Protein AF-M1BQ39-F1 (afdb_monomer_lite)

Foldseek 3Di:
DPPPCLQAPLVLLLLLLVLQFLLLVCCQVVLQACAPVDPVSVVSLCRNQVSLVVSLCCLQPPLPSVQSNDDPPDPSDDDDDDPDDPVSLCVRLAVVNLVVVVVVLVVCCCVVVPVCVVVCVVDVVDDDPLNVVQVSCVVVVDPLVVQLQPVHPVCSVVSVSVVSSVRRNVRSVVSSVLSRDSVNVVVSSVVSVVSNHVSNVCCVPPVVVVVVVVVVVVVVVVVVVVVVVVVPPDPPPPPDDDD

pLDDT: mean 80.33, std 15.22, range [36.59, 97.0]

Organism: Solanum tuberosum (NCBI:txid4113)

Radius of gyration: 25.59 Å; chains: 1; bounding box: 66×38×84 Å

Sequence (243 aa):
MLLGFPTNETFFMVCFSFAEGPLAWALIVWRCSLVFSSVDKTVSVFIHLLPGLVFFTIWWWDPVFFGAMHPEGTPERASWPYVENQSYLWKWLFFVPLAAYFFWQVLYYLIVEVLRRQRLLRDPEVMTSYRELSKKAKKANNMWWRLSGLLGDQNRLLMFILLQAIFTVATTALTVPIFLSYKLHMVYQILKVSASVWNGGDFLLEVMPRQVILKEKKKSETRDVTEQQHENPLQENSMKTPQ

Structure (mmCIF, N/CA/C/O backbone):
data_AF-M1BQ39-F1
#
_entry.id   AF-M1BQ39-F1
#
loop_
_atom_site.group_PDB
_atom_site.id
_atom_site.type_symbol
_atom_site.label_atom_id
_atom_site.label_alt_id
_atom_site.label_comp_id
_atom_site.label_asym_id
_atom_site.label_entity_id
_atom_site.label_seq_id
_atom_site.pdbx_PDB_ins_code
_atom_site.Cartn_x
_atom_site.Cartn_y
_atom_site.Cartn_z
_atom_site.occupancy
_atom_site.B_iso_or_equiv
_atom_site.auth_seq_id
_atom_site.auth_comp_id
_atom_site.auth_asym_id
_atom_site.auth_atom_id
_atom_site.pdbx_PDB_model_num
ATOM 1 N N . MET A 1 1 ? 16.609 -7.358 -3.410 1.00 51.69 1 MET A N 1
ATOM 2 C CA . MET A 1 1 ? 16.824 -8.695 -4.004 1.00 51.69 1 MET A CA 1
ATOM 3 C C . MET A 1 1 ? 15.531 -9.494 -3.891 1.00 51.69 1 MET A C 1
ATOM 5 O O . MET A 1 1 ? 15.072 -9.719 -2.777 1.00 51.69 1 MET A O 1
ATOM 9 N N . LEU A 1 2 ? 14.908 -9.861 -5.012 1.00 63.72 2 LEU A N 1
ATOM 10 C CA . LEU A 1 2 ? 13.788 -10.806 -5.001 1.00 63.72 2 LEU A CA 1
ATOM 11 C C . LEU A 1 2 ? 14.373 -12.202 -4.780 1.00 63.72 2 LEU A C 1
ATOM 13 O O . LEU A 1 2 ? 15.128 -12.695 -5.616 1.00 63.72 2 LEU A O 1
ATOM 17 N N . LEU A 1 3 ? 14.100 -12.796 -3.618 1.00 68.62 3 LEU A N 1
ATOM 18 C CA . LEU A 1 3 ? 14.628 -14.113 -3.259 1.00 68.62 3 LEU A CA 1
ATOM 19 C C . LEU A 1 3 ? 14.199 -15.146 -4.317 1.00 68.62 3 LEU A C 1
ATOM 21 O O . LEU A 1 3 ? 13.015 -15.275 -4.615 1.00 68.62 3 LEU A O 1
ATOM 25 N N . GLY A 1 4 ? 15.169 -15.855 -4.900 1.00 70.56 4 GLY A N 1
ATOM 26 C CA . GLY A 1 4 ? 14.953 -16.923 -5.885 1.00 70.56 4 GLY A CA 1
ATOM 27 C C . GLY A 1 4 ? 14.883 -16.485 -7.355 1.00 70.56 4 GLY A C 1
ATOM 28 O O . GLY A 1 4 ? 15.314 -17.249 -8.211 1.00 70.56 4 GLY A O 1
ATOM 29 N N . PHE A 1 5 ? 14.425 -15.263 -7.658 1.00 78.06 5 PHE A N 1
ATOM 30 C CA . PHE A 1 5 ? 14.297 -14.759 -9.040 1.00 78.06 5 PHE A CA 1
ATOM 31 C C . PHE A 1 5 ? 14.818 -13.318 -9.195 1.00 78.06 5 PHE A C 1
ATOM 33 O O . PHE A 1 5 ? 14.054 -12.420 -9.554 1.00 78.06 5 PHE A O 1
ATOM 40 N N . PRO A 1 6 ? 16.107 -13.058 -8.908 1.00 72.31 6 PRO A N 1
ATOM 41 C CA . PRO A 1 6 ? 16.652 -11.702 -8.900 1.00 72.31 6 PRO A CA 1
ATOM 42 C C . PRO A 1 6 ? 16.681 -11.044 -10.288 1.00 72.31 6 PRO A C 1
ATOM 44 O O . PRO A 1 6 ? 16.592 -9.830 -10.366 1.00 72.31 6 PRO A O 1
ATOM 47 N N . THR A 1 7 ? 16.763 -11.813 -11.373 1.00 71.50 7 THR A N 1
ATOM 48 C CA . THR A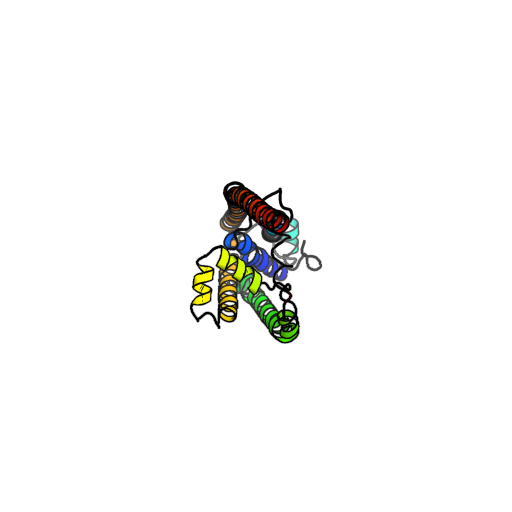 1 7 ? 16.890 -11.288 -12.745 1.00 71.50 7 THR A CA 1
ATOM 49 C C . THR A 1 7 ? 15.570 -11.252 -13.519 1.00 71.50 7 THR A C 1
ATOM 51 O O . THR A 1 7 ? 15.547 -10.888 -14.689 1.00 71.50 7 THR A O 1
ATOM 54 N N . ASN A 1 8 ? 14.449 -11.633 -12.898 1.00 82.19 8 ASN A N 1
ATOM 55 C CA . ASN A 1 8 ? 13.161 -11.666 -13.585 1.00 82.19 8 ASN A CA 1
ATOM 56 C C . ASN A 1 8 ? 12.458 -10.300 -13.511 1.00 82.19 8 ASN A C 1
ATOM 58 O O . ASN A 1 8 ? 11.795 -9.982 -12.520 1.00 82.19 8 ASN A O 1
ATOM 62 N N . GLU A 1 9 ? 12.551 -9.536 -14.598 1.00 82.69 9 GLU A N 1
ATOM 63 C CA . GLU A 1 9 ? 11.911 -8.224 -14.754 1.00 82.69 9 GLU A CA 1
ATOM 64 C C . GLU A 1 9 ? 10.390 -8.273 -14.553 1.00 82.69 9 GLU A C 1
ATOM 66 O O . GLU A 1 9 ? 9.822 -7.474 -13.809 1.00 82.69 9 GLU A O 1
ATOM 71 N N . THR A 1 10 ? 9.709 -9.253 -15.148 1.00 86.94 10 THR A N 1
ATOM 72 C CA . THR A 1 10 ? 8.245 -9.357 -15.040 1.00 86.94 10 THR A CA 1
ATOM 73 C C . THR A 1 10 ? 7.794 -9.603 -13.601 1.00 86.94 10 THR A C 1
ATOM 75 O O . THR A 1 10 ? 6.809 -9.022 -13.141 1.00 86.94 10 THR A O 1
ATOM 78 N N . PHE A 1 11 ? 8.546 -10.411 -12.851 1.00 88.75 11 PHE A N 1
ATOM 79 C CA . PHE A 1 11 ? 8.291 -10.644 -11.434 1.00 88.75 11 PHE A CA 1
ATOM 80 C C . PHE A 1 11 ? 8.576 -9.388 -10.602 1.00 88.75 11 PHE A C 1
ATOM 82 O O . PHE A 1 11 ? 7.789 -9.048 -9.716 1.00 88.75 11 PHE A O 1
ATOM 89 N N . PHE A 1 12 ? 9.638 -8.651 -10.936 1.00 89.12 12 PHE A N 1
ATOM 90 C CA . PHE A 1 12 ? 9.929 -7.353 -10.334 1.00 89.12 12 PHE A CA 1
ATOM 91 C C . PHE A 1 12 ? 8.783 -6.359 -10.525 1.00 89.12 12 PHE A C 1
ATOM 93 O O . PHE A 1 12 ? 8.342 -5.765 -9.543 1.00 89.12 12 PHE A O 1
ATOM 100 N N . MET A 1 13 ? 8.241 -6.233 -11.738 1.00 91.00 13 MET A N 1
ATOM 101 C CA . MET A 1 13 ? 7.101 -5.354 -12.032 1.00 91.00 13 MET A CA 1
ATOM 102 C C . MET A 1 13 ? 5.853 -5.740 -11.228 1.00 91.00 13 MET A C 1
ATOM 104 O O . MET A 1 13 ? 5.175 -4.874 -10.670 1.00 91.00 13 MET A O 1
ATOM 108 N N . VAL A 1 14 ? 5.567 -7.039 -11.104 1.00 93.94 14 VAL A N 1
ATOM 109 C CA . VAL A 1 14 ? 4.421 -7.517 -10.315 1.00 93.94 14 VAL A CA 1
ATOM 110 C C . VAL A 1 14 ? 4.596 -7.183 -8.831 1.00 93.94 14 VAL A C 1
ATOM 112 O O . VAL A 1 14 ? 3.679 -6.647 -8.203 1.00 93.94 14 VAL A O 1
ATOM 115 N N . CYS A 1 15 ? 5.774 -7.447 -8.260 1.00 93.88 15 CYS A N 1
ATOM 116 C CA . CYS A 1 15 ? 6.055 -7.120 -6.862 1.00 93.88 15 CYS A CA 1
ATOM 117 C C . CYS A 1 15 ? 6.076 -5.607 -6.610 1.00 93.88 15 CYS A C 1
ATOM 119 O O . CYS A 1 15 ? 5.524 -5.156 -5.603 1.00 93.88 15 CYS A O 1
ATOM 121 N N . PHE A 1 16 ? 6.640 -4.828 -7.537 1.00 94.06 16 PHE A N 1
ATOM 122 C CA . PHE A 1 16 ? 6.596 -3.369 -7.520 1.00 94.06 16 PHE A CA 1
ATOM 123 C C . PHE A 1 16 ? 5.152 -2.881 -7.437 1.00 94.06 16 PHE A C 1
ATOM 125 O O . PHE A 1 16 ? 4.822 -2.061 -6.582 1.00 94.06 16 PHE A O 1
ATOM 132 N N . SER A 1 17 ? 4.267 -3.423 -8.280 1.00 96.38 17 SER A N 1
ATOM 133 C CA . SER A 1 17 ? 2.866 -3.017 -8.288 1.00 96.38 17 SER A CA 1
ATOM 134 C C . SER A 1 17 ? 2.163 -3.298 -6.961 1.00 96.38 17 SER A C 1
ATOM 136 O O . SER A 1 17 ? 1.309 -2.508 -6.560 1.00 96.38 17 SER A O 1
ATOM 138 N N . PHE A 1 18 ? 2.460 -4.407 -6.284 1.00 96.19 18 PHE A N 1
ATOM 139 C CA . PHE A 1 18 ? 1.875 -4.660 -4.967 1.00 96.19 18 PHE A CA 1
ATOM 140 C C . PHE A 1 18 ? 2.450 -3.727 -3.901 1.00 96.19 18 PHE A C 1
ATOM 142 O O . PHE A 1 18 ? 1.689 -3.221 -3.074 1.00 96.19 18 PHE A O 1
ATOM 149 N N . ALA A 1 19 ? 3.760 -3.474 -3.943 1.00 96.12 19 ALA A N 1
ATOM 150 C CA . ALA A 1 19 ? 4.460 -2.627 -2.986 1.00 96.12 19 ALA A CA 1
ATOM 151 C C . ALA A 1 19 ? 4.039 -1.152 -3.086 1.00 96.12 19 ALA A C 1
ATOM 153 O O . ALA A 1 19 ? 3.655 -0.570 -2.076 1.00 96.12 19 ALA A O 1
ATOM 154 N N . GLU A 1 20 ? 4.069 -0.565 -4.284 1.00 96.19 20 GLU A N 1
ATOM 155 C CA . GLU A 1 20 ? 3.732 0.848 -4.535 1.00 96.19 20 GLU A CA 1
ATOM 156 C C . GLU A 1 20 ? 2.229 1.088 -4.762 1.00 96.19 20 GLU A C 1
ATOM 158 O O . GLU A 1 20 ? 1.762 2.224 -4.724 1.00 96.19 20 GLU A O 1
ATOM 163 N N . GLY A 1 21 ? 1.453 0.028 -4.990 1.00 95.88 21 GLY A N 1
ATOM 164 C CA . GLY A 1 21 ? 0.006 0.104 -5.153 1.00 95.88 21 GLY A CA 1
ATOM 165 C C . GLY A 1 21 ? -0.727 -0.071 -3.818 1.00 95.88 21 GLY A C 1
ATOM 166 O O . GLY A 1 21 ? -0.547 0.741 -2.905 1.00 95.88 21 GLY A O 1
ATOM 167 N N . PRO A 1 22 ? -1.569 -1.107 -3.660 1.00 95.06 22 PRO A N 1
ATOM 168 C CA . PRO A 1 22 ? -2.446 -1.239 -2.495 1.00 95.06 22 PRO A CA 1
ATOM 169 C C . PRO A 1 22 ? -1.716 -1.185 -1.146 1.00 95.06 22 PRO A C 1
ATOM 171 O O . PRO A 1 22 ? -2.248 -0.621 -0.187 1.00 95.06 22 PRO A O 1
ATOM 174 N N . LEU A 1 23 ? -0.502 -1.745 -1.065 1.00 94.25 23 LEU A N 1
ATOM 175 C CA . LEU A 1 23 ? 0.272 -1.805 0.173 1.00 94.25 23 LEU A CA 1
ATOM 176 C C . LEU A 1 23 ? 0.761 -0.412 0.600 1.00 94.25 23 LEU A C 1
ATOM 178 O O . LEU A 1 23 ? 0.489 0.025 1.714 1.00 94.25 23 LEU A O 1
ATOM 182 N N . ALA A 1 24 ? 1.419 0.338 -0.277 1.00 95.44 24 ALA A N 1
ATOM 183 C CA . ALA A 1 24 ? 1.850 1.695 0.043 1.00 95.44 24 ALA A CA 1
ATOM 184 C C . ALA A 1 24 ? 0.666 2.639 0.318 1.00 95.44 24 ALA A C 1
ATOM 186 O O . ALA A 1 24 ? 0.700 3.426 1.266 1.00 95.44 24 ALA A O 1
ATOM 187 N N . TRP A 1 25 ? -0.423 2.538 -0.447 1.00 94.56 25 TRP A N 1
ATOM 188 C CA . TRP A 1 25 ? -1.605 3.379 -0.234 1.00 94.56 25 TRP A CA 1
ATOM 189 C C . TRP A 1 25 ? -2.331 3.088 1.084 1.00 94.56 25 TRP A C 1
ATOM 191 O O . TRP A 1 25 ? -2.924 4.001 1.667 1.00 94.56 25 TRP A O 1
ATOM 201 N N . ALA A 1 26 ? -2.245 1.859 1.598 1.00 91.00 26 ALA A N 1
ATOM 202 C CA . ALA A 1 26 ? -2.772 1.497 2.909 1.00 91.00 26 ALA A CA 1
ATOM 203 C C . ALA A 1 26 ? -2.148 2.344 4.037 1.00 91.00 26 ALA A C 1
ATOM 205 O O . ALA A 1 26 ? -2.854 2.720 4.974 1.00 91.00 26 ALA A O 1
ATOM 206 N N . LEU A 1 27 ? -0.874 2.738 3.916 1.00 92.12 27 LEU A N 1
ATOM 207 C CA . LEU A 1 27 ? -0.212 3.637 4.869 1.00 92.12 27 LEU A CA 1
ATOM 208 C C . LEU A 1 27 ? -0.942 4.983 4.990 1.00 92.12 27 LEU A C 1
ATOM 210 O O . LEU A 1 27 ? -1.129 5.491 6.097 1.00 92.12 27 LEU A O 1
ATOM 214 N N . ILE A 1 28 ? -1.378 5.542 3.860 1.00 91.56 28 ILE A N 1
ATOM 215 C CA . ILE A 1 28 ? -2.045 6.847 3.795 1.00 91.56 28 ILE A CA 1
ATOM 216 C C . ILE A 1 28 ? -3.517 6.707 4.198 1.00 91.56 28 ILE A C 1
ATOM 218 O O . ILE A 1 28 ? -3.988 7.407 5.097 1.00 91.56 28 ILE A O 1
ATOM 222 N N . VAL A 1 29 ? -4.247 5.783 3.565 1.00 88.94 29 VAL A N 1
ATOM 223 C CA . VAL A 1 29 ? -5.702 5.638 3.743 1.00 88.94 29 VAL A CA 1
ATOM 224 C C . VAL A 1 29 ? -6.067 5.194 5.154 1.00 88.94 29 VAL A C 1
ATOM 226 O O . VAL A 1 29 ? -7.013 5.726 5.740 1.00 88.94 29 VAL A O 1
ATOM 229 N N . TRP A 1 30 ? -5.302 4.269 5.734 1.00 86.12 30 TRP A N 1
ATOM 230 C CA . TRP A 1 30 ? -5.540 3.801 7.101 1.00 86.12 30 TRP A CA 1
ATOM 231 C C . TRP A 1 30 ? -4.834 4.646 8.158 1.00 86.12 30 TRP A C 1
ATOM 233 O O . TRP A 1 30 ? -4.890 4.300 9.340 1.00 86.12 30 TRP A O 1
ATOM 243 N N . ARG A 1 31 ? -4.216 5.759 7.741 1.00 88.81 31 ARG A N 1
ATOM 244 C CA . ARG A 1 31 ? -3.496 6.703 8.596 1.00 88.81 31 ARG A CA 1
ATOM 245 C C . ARG A 1 31 ? -2.523 6.001 9.539 1.00 88.81 31 ARG A C 1
ATOM 247 O O . ARG A 1 31 ? -2.577 6.171 10.758 1.00 88.81 31 ARG A O 1
ATOM 254 N N . CYS A 1 32 ? -1.645 5.175 8.974 1.00 90.81 32 CYS A N 1
ATOM 255 C CA . CYS A 1 32 ? -0.600 4.516 9.746 1.00 90.81 32 CYS A CA 1
ATOM 256 C C . CYS A 1 32 ? 0.316 5.585 10.361 1.00 90.81 32 CYS A C 1
ATOM 258 O O . CYS A 1 32 ? 0.927 6.380 9.651 1.00 90.81 32 CYS A O 1
ATOM 260 N N . SER A 1 33 ? 0.367 5.620 11.691 1.00 92.94 33 SER A N 1
ATOM 261 C CA . SER A 1 33 ? 1.115 6.610 12.469 1.00 92.94 33 SER A CA 1
ATOM 262 C C . SER A 1 33 ? 2.519 6.103 12.772 1.00 92.94 33 SER A C 1
ATOM 264 O O . SER A 1 33 ? 2.650 5.061 13.416 1.00 92.94 33 SER A O 1
ATOM 266 N N . LEU A 1 34 ? 3.555 6.853 12.401 1.00 93.94 34 LEU A N 1
ATOM 267 C CA . LEU A 1 34 ? 4.919 6.548 12.829 1.00 93.94 34 LEU A CA 1
ATOM 268 C C . LEU A 1 34 ? 5.125 7.041 14.264 1.00 93.94 34 LEU A C 1
ATOM 270 O O . LEU A 1 34 ? 5.176 8.242 14.516 1.00 93.94 34 LEU A O 1
ATOM 274 N N . VAL A 1 35 ? 5.195 6.108 15.214 1.00 92.31 35 VAL A N 1
ATOM 275 C CA . VAL A 1 35 ? 5.295 6.405 16.648 1.00 92.31 35 VAL A CA 1
ATOM 276 C C . VAL A 1 35 ? 6.299 5.453 17.282 1.00 92.31 35 VAL A C 1
ATOM 278 O O . VAL A 1 35 ? 5.978 4.295 17.538 1.00 92.31 35 VAL A O 1
ATOM 281 N N . PHE A 1 36 ? 7.500 5.950 17.571 1.00 89.62 36 PHE A N 1
ATOM 282 C CA . PHE A 1 36 ? 8.608 5.126 18.069 1.00 89.62 36 PHE A CA 1
ATOM 283 C C . PHE A 1 36 ? 8.373 4.532 19.465 1.00 89.62 36 PHE A C 1
ATOM 285 O O . PHE A 1 36 ? 8.990 3.533 19.814 1.00 89.62 36 PHE A O 1
ATOM 292 N N . SER A 1 37 ? 7.446 5.088 20.252 1.00 88.44 37 SER A N 1
ATOM 293 C CA . SER A 1 37 ? 7.050 4.521 21.548 1.00 88.44 37 SER A CA 1
ATOM 294 C C . SER A 1 37 ? 6.139 3.291 21.432 1.00 88.44 37 SER A C 1
ATOM 296 O O . SER A 1 37 ? 5.827 2.663 22.441 1.00 88.44 37 SER A O 1
ATOM 298 N N . SER A 1 38 ? 5.698 2.932 20.221 1.00 90.44 38 SER A N 1
ATOM 299 C CA . SER A 1 38 ? 4.837 1.777 19.966 1.00 90.44 38 SER A CA 1
ATOM 300 C C . SER A 1 38 ? 5.415 0.913 18.848 1.00 90.44 38 SER A C 1
ATOM 302 O O . SER A 1 38 ? 5.447 1.306 17.677 1.00 90.44 38 SER A O 1
ATOM 304 N N . VAL A 1 39 ? 5.828 -0.303 19.213 1.00 92.62 39 VAL A N 1
ATOM 305 C CA . VAL A 1 39 ? 6.360 -1.295 18.269 1.00 92.62 39 VAL A CA 1
ATOM 306 C C . VAL A 1 39 ? 5.317 -1.633 17.207 1.00 92.62 39 VAL A C 1
ATOM 308 O O . VAL A 1 39 ? 5.625 -1.554 16.025 1.00 92.62 39 VAL A O 1
ATOM 311 N N . ASP A 1 40 ? 4.066 -1.887 17.595 1.00 89.62 40 ASP A N 1
ATOM 312 C CA . ASP A 1 40 ? 2.993 -2.236 16.652 1.00 89.62 40 ASP A CA 1
ATOM 313 C C . ASP A 1 40 ? 2.778 -1.163 15.579 1.00 89.62 40 ASP A C 1
ATOM 315 O O . ASP A 1 40 ? 2.611 -1.468 14.398 1.00 89.62 40 ASP A O 1
ATOM 319 N N . LYS A 1 41 ? 2.811 0.116 15.973 1.00 91.62 41 LYS A N 1
ATOM 320 C CA . LYS A 1 41 ? 2.678 1.241 15.040 1.00 91.62 41 LYS A CA 1
ATOM 321 C C . LYS A 1 41 ? 3.892 1.372 14.131 1.00 91.62 41 LYS A C 1
ATOM 323 O O . LYS A 1 41 ? 3.727 1.557 12.927 1.00 91.62 41 LYS A O 1
ATOM 328 N N . THR A 1 42 ? 5.090 1.238 14.691 1.00 93.88 42 THR A N 1
ATOM 329 C CA . THR A 1 42 ? 6.344 1.308 13.930 1.00 93.88 42 THR A CA 1
ATOM 330 C C . THR A 1 42 ? 6.426 0.177 12.905 1.00 93.88 42 THR A C 1
ATOM 332 O O . THR A 1 42 ? 6.615 0.438 11.718 1.00 93.88 42 THR A O 1
ATOM 335 N N . VAL A 1 43 ? 6.175 -1.064 13.330 1.00 94.19 43 VAL A N 1
ATOM 336 C CA . VAL A 1 43 ? 6.106 -2.241 12.453 1.00 94.19 43 VAL A CA 1
ATOM 337 C C . VAL A 1 43 ? 5.033 -2.040 11.389 1.00 94.19 43 VAL A C 1
ATOM 339 O O . VAL A 1 43 ? 5.308 -2.234 10.207 1.00 94.19 43 VAL A O 1
ATOM 342 N N . SER A 1 44 ? 3.842 -1.569 11.774 1.00 93.25 44 SER A N 1
ATOM 343 C CA . SER A 1 44 ? 2.775 -1.269 10.820 1.00 93.25 44 SER A CA 1
ATOM 344 C C . SER A 1 44 ? 3.195 -0.232 9.779 1.00 93.25 44 SER A C 1
ATOM 346 O O . SER A 1 44 ? 2.757 -0.348 8.645 1.00 93.25 44 SER A O 1
ATOM 348 N N . VAL A 1 45 ? 4.004 0.780 10.092 1.00 95.75 45 VAL A N 1
ATOM 349 C CA . VAL A 1 45 ? 4.507 1.708 9.061 1.00 95.75 45 VAL A CA 1
ATOM 350 C C . VAL A 1 45 ? 5.542 1.015 8.179 1.00 95.75 45 VAL A C 1
ATOM 352 O O . VAL A 1 45 ? 5.461 1.103 6.955 1.00 95.75 45 VAL A O 1
ATOM 355 N N . PHE A 1 46 ? 6.480 0.281 8.775 1.00 95.44 46 PHE A N 1
ATOM 356 C CA . PHE A 1 46 ? 7.604 -0.320 8.056 1.00 95.44 46 PHE A CA 1
ATOM 357 C C . PHE A 1 46 ? 7.173 -1.381 7.047 1.00 95.44 46 PHE A C 1
ATOM 359 O O . PHE A 1 46 ? 7.684 -1.376 5.930 1.00 95.44 46 PHE A O 1
ATOM 366 N N . ILE A 1 47 ? 6.189 -2.224 7.374 1.00 95.69 47 ILE A N 1
ATOM 367 C CA . ILE A 1 47 ? 5.690 -3.234 6.425 1.00 95.69 47 ILE A CA 1
ATOM 368 C C . ILE A 1 47 ? 5.026 -2.618 5.184 1.00 95.69 47 ILE A C 1
ATOM 370 O O . ILE A 1 47 ? 5.001 -3.260 4.141 1.00 95.69 47 ILE A O 1
ATOM 374 N N . HIS A 1 48 ? 4.510 -1.386 5.273 1.00 95.25 48 HIS A N 1
ATOM 375 C CA . HIS A 1 48 ? 3.911 -0.689 4.130 1.00 95.25 48 HIS A CA 1
ATOM 376 C C . HIS A 1 48 ? 4.910 0.236 3.415 1.00 95.25 48 HIS A C 1
ATOM 378 O O . HIS A 1 48 ? 4.788 0.458 2.213 1.00 95.25 48 HIS A O 1
ATOM 384 N N . LEU A 1 49 ? 5.895 0.782 4.137 1.00 95.62 49 LEU A N 1
ATOM 385 C CA . LEU A 1 49 ? 6.857 1.753 3.609 1.00 95.62 49 LEU A CA 1
ATOM 386 C C . LEU A 1 49 ? 8.099 1.094 2.993 1.00 95.62 49 LEU A C 1
ATOM 388 O O . LEU A 1 49 ? 8.505 1.466 1.892 1.00 95.62 49 LEU A O 1
ATOM 392 N N . LEU A 1 50 ? 8.709 0.133 3.695 1.00 95.19 50 LEU A N 1
ATOM 393 C CA . LEU A 1 50 ? 10.010 -0.428 3.316 1.00 95.19 50 LEU A CA 1
ATOM 394 C C . LEU A 1 50 ? 10.007 -1.149 1.967 1.00 95.19 50 LEU A C 1
ATOM 396 O O . LEU A 1 50 ? 10.947 -0.912 1.211 1.00 95.19 50 LEU A O 1
ATOM 400 N N . PRO A 1 51 ? 9.004 -1.984 1.615 1.00 94.44 51 PRO A N 1
ATOM 401 C CA . PRO A 1 51 ? 9.015 -2.661 0.322 1.00 94.44 51 PRO A CA 1
ATOM 402 C C . PRO A 1 51 ? 9.127 -1.661 -0.828 1.00 94.44 51 PRO A C 1
ATOM 404 O O . PRO A 1 51 ? 9.998 -1.795 -1.682 1.00 94.44 51 PRO A O 1
ATOM 407 N N . GLY A 1 52 ? 8.308 -0.609 -0.791 1.00 93.38 52 GLY A N 1
ATOM 408 C CA . GLY A 1 52 ? 8.325 0.442 -1.797 1.00 93.38 52 GLY A CA 1
ATOM 409 C C . GLY A 1 52 ? 9.650 1.205 -1.867 1.00 93.38 52 GLY A C 1
ATOM 410 O O . GLY A 1 52 ? 10.195 1.419 -2.947 1.00 93.38 52 GLY A O 1
ATOM 411 N N . LEU A 1 53 ? 10.235 1.537 -0.712 1.00 94.00 53 LEU A N 1
ATOM 412 C CA . LEU A 1 53 ? 11.537 2.206 -0.666 1.00 94.00 53 LEU A CA 1
ATOM 413 C C . LEU A 1 53 ? 12.650 1.347 -1.287 1.00 94.00 53 LEU A C 1
ATOM 415 O O . LEU A 1 53 ? 13.472 1.865 -2.038 1.00 94.00 53 LEU A O 1
ATOM 419 N N . VAL A 1 54 ? 12.643 0.036 -1.028 1.00 92.31 54 VAL A N 1
ATOM 420 C CA . VAL A 1 54 ? 13.592 -0.909 -1.637 1.00 92.31 54 VAL A CA 1
ATOM 421 C C . VAL A 1 54 ? 13.416 -0.956 -3.157 1.00 92.31 54 VAL A C 1
ATOM 423 O O . VAL A 1 54 ? 14.403 -0.906 -3.893 1.00 92.31 54 VAL A O 1
ATOM 426 N N . PHE A 1 55 ? 12.175 -1.005 -3.647 1.00 90.88 55 PHE A N 1
ATOM 427 C CA . PHE A 1 55 ? 11.902 -0.951 -5.084 1.00 90.88 55 PHE A CA 1
ATOM 428 C C . PHE A 1 55 ? 12.340 0.376 -5.706 1.00 90.88 55 PHE A C 1
ATOM 430 O O . PHE A 1 55 ? 12.936 0.361 -6.778 1.00 90.88 55 PHE A O 1
ATOM 437 N N . PHE A 1 56 ? 12.124 1.507 -5.032 1.00 90.88 56 PHE A N 1
ATOM 438 C CA . PHE A 1 56 ? 12.614 2.814 -5.473 1.00 90.88 56 PHE A CA 1
ATOM 439 C C . PHE A 1 56 ? 14.139 2.845 -5.602 1.00 90.88 56 PHE A C 1
ATOM 441 O O . PHE A 1 56 ? 14.653 3.321 -6.615 1.00 90.88 56 PHE A O 1
ATOM 448 N N . THR A 1 57 ? 14.864 2.321 -4.607 1.00 89.06 57 THR A N 1
ATOM 449 C CA . THR A 1 57 ? 16.331 2.280 -4.652 1.00 89.06 57 THR A CA 1
ATOM 450 C C . THR A 1 57 ? 16.839 1.368 -5.757 1.00 89.06 57 THR A C 1
ATOM 452 O O . THR A 1 57 ? 17.718 1.772 -6.504 1.00 89.06 57 THR A O 1
ATOM 455 N N . ILE A 1 58 ? 16.258 0.176 -5.916 1.00 84.81 58 ILE A N 1
ATOM 456 C CA . ILE A 1 58 ? 16.691 -0.755 -6.965 1.00 84.81 58 ILE A CA 1
ATOM 457 C C . ILE A 1 58 ? 16.407 -0.161 -8.347 1.00 84.81 58 ILE A C 1
ATOM 459 O O . ILE A 1 58 ? 17.273 -0.152 -9.212 1.00 84.81 58 ILE A O 1
ATOM 463 N N . TRP A 1 59 ? 15.200 0.369 -8.542 1.00 83.12 59 TRP A N 1
ATOM 464 C CA . TRP A 1 59 ? 14.744 0.847 -9.842 1.00 83.12 59 TRP A CA 1
ATOM 465 C C . TRP A 1 59 ? 15.515 2.072 -10.348 1.00 83.12 59 TRP A C 1
ATOM 467 O O . TRP A 1 59 ? 15.784 2.172 -11.540 1.00 83.12 59 TRP A O 1
ATOM 477 N N . TRP A 1 60 ? 15.879 3.004 -9.460 1.00 83.12 60 TRP A N 1
ATOM 478 C CA . TRP A 1 60 ? 16.510 4.267 -9.864 1.00 83.12 60 TRP A CA 1
ATOM 479 C C . TRP A 1 60 ? 18.001 4.376 -9.532 1.00 83.12 60 TRP A C 1
ATOM 481 O O . TRP A 1 60 ? 18.676 5.221 -10.117 1.00 83.12 60 TRP A O 1
ATOM 491 N N . TRP A 1 61 ? 18.511 3.570 -8.597 1.00 80.00 61 TRP A N 1
ATOM 492 C CA . TRP A 1 61 ? 19.843 3.755 -8.009 1.00 80.00 61 TRP A CA 1
ATOM 493 C C . TRP A 1 61 ? 20.722 2.493 -8.004 1.00 80.00 61 TRP A C 1
ATOM 495 O O . TRP A 1 61 ? 21.861 2.577 -7.550 1.00 80.00 61 TRP A O 1
ATOM 505 N N . ASP A 1 62 ? 20.250 1.353 -8.525 1.00 77.50 62 ASP A N 1
ATOM 506 C CA . ASP A 1 62 ? 21.042 0.119 -8.659 1.00 77.50 62 ASP A CA 1
ATOM 507 C C . ASP A 1 62 ? 21.251 -0.259 -10.140 1.00 77.50 62 ASP A C 1
ATOM 509 O O . ASP A 1 62 ? 20.506 -1.072 -10.700 1.00 77.50 62 ASP A O 1
ATOM 513 N N . PRO A 1 63 ? 22.264 0.325 -10.807 1.00 66.75 63 PRO A N 1
ATOM 514 C CA . PRO A 1 63 ? 22.516 0.063 -12.222 1.00 66.75 63 PRO A CA 1
ATOM 515 C C . PRO A 1 63 ? 22.971 -1.379 -12.489 1.00 66.75 63 PRO A C 1
ATOM 517 O O . PRO A 1 63 ? 22.741 -1.889 -13.583 1.00 66.75 63 PRO A O 1
ATOM 520 N N . VAL A 1 64 ? 23.583 -2.051 -11.506 1.00 66.88 64 VAL A N 1
ATOM 521 C CA . VAL A 1 64 ? 24.091 -3.426 -11.648 1.00 66.88 64 VAL A CA 1
ATOM 522 C C . VAL A 1 64 ? 22.932 -4.416 -11.667 1.00 66.88 64 VAL A C 1
ATOM 524 O O . VAL A 1 64 ? 22.857 -5.275 -12.546 1.00 66.88 64 VAL A O 1
ATOM 527 N N . PHE A 1 65 ? 21.998 -4.282 -10.726 1.00 65.50 65 PHE A N 1
ATOM 528 C CA . PHE A 1 65 ? 20.818 -5.141 -10.674 1.00 65.50 65 PHE A CA 1
ATOM 529 C C . PHE A 1 65 ? 19.867 -4.876 -11.844 1.00 65.50 65 PHE A C 1
ATOM 531 O O . PHE A 1 65 ? 19.289 -5.812 -12.393 1.00 65.50 65 PHE A O 1
ATOM 538 N N . PHE A 1 66 ? 19.737 -3.613 -12.256 1.00 64.88 66 PHE A N 1
ATOM 539 C CA . PHE A 1 66 ? 18.957 -3.247 -13.433 1.00 64.88 66 PHE A CA 1
ATOM 540 C C . PHE A 1 66 ? 19.554 -3.831 -14.721 1.00 64.88 66 PHE A C 1
ATOM 542 O O . PHE A 1 66 ? 18.840 -4.480 -15.483 1.00 64.88 66 PHE A O 1
ATOM 549 N N . GLY A 1 67 ? 20.871 -3.705 -14.919 1.00 61.81 67 GLY A N 1
ATOM 550 C CA . GLY A 1 67 ? 21.571 -4.304 -16.058 1.00 61.81 67 GLY A CA 1
ATOM 551 C C . GLY A 1 67 ? 21.394 -5.824 -16.141 1.00 61.81 67 GLY A C 1
ATOM 552 O O . GLY A 1 67 ? 21.202 -6.360 -17.227 1.00 61.81 67 GLY A O 1
ATOM 553 N N . ALA A 1 68 ? 21.361 -6.512 -14.995 1.00 63.12 68 ALA A N 1
ATOM 554 C CA . ALA A 1 68 ? 21.162 -7.961 -14.923 1.00 63.12 68 ALA A CA 1
ATOM 555 C C . ALA A 1 68 ? 19.728 -8.437 -15.241 1.00 63.12 68 ALA A C 1
ATOM 557 O O . ALA A 1 68 ? 19.519 -9.637 -15.430 1.00 63.12 68 ALA A O 1
ATOM 558 N N . MET A 1 69 ? 18.733 -7.541 -15.274 1.00 64.94 69 MET A N 1
ATOM 559 C CA . MET A 1 69 ? 17.360 -7.870 -15.690 1.00 64.94 69 MET A CA 1
ATOM 560 C C . MET A 1 69 ? 17.162 -7.786 -17.208 1.00 64.94 69 MET A C 1
ATOM 562 O O . MET A 1 69 ? 16.151 -8.267 -17.719 1.00 64.94 69 MET A O 1
ATOM 566 N N . HIS A 1 70 ? 18.118 -7.211 -17.940 1.00 61.50 70 HIS A N 1
ATOM 567 C CA . HIS A 1 70 ? 18.038 -7.108 -19.388 1.00 61.50 70 HIS A CA 1
ATOM 568 C C . HIS A 1 70 ? 18.610 -8.352 -20.093 1.00 61.50 70 HIS A C 1
ATOM 570 O O . HIS A 1 70 ? 19.618 -8.904 -19.651 1.00 61.50 70 HIS A O 1
ATOM 576 N N . PRO A 1 71 ? 18.011 -8.802 -21.213 1.00 56.91 71 PRO A N 1
ATOM 577 C CA . PRO A 1 71 ? 18.581 -9.874 -22.026 1.00 56.91 71 PRO A CA 1
ATOM 578 C C . PRO A 1 71 ? 19.971 -9.505 -22.565 1.00 56.91 71 PRO A C 1
ATOM 580 O O . PRO A 1 71 ? 20.174 -8.379 -23.037 1.00 56.91 71 PRO A O 1
ATOM 583 N N . GLU A 1 72 ? 20.904 -10.465 -22.561 1.00 47.94 72 GLU A N 1
ATOM 584 C CA . GLU A 1 72 ? 22.233 -10.300 -23.162 1.00 47.94 72 GLU A CA 1
ATOM 585 C C . GLU A 1 72 ? 22.118 -9.851 -24.632 1.00 47.94 72 GLU A C 1
ATOM 587 O O . GLU A 1 72 ? 21.362 -10.426 -25.416 1.00 47.94 72 GLU A O 1
ATOM 592 N N . GLY A 1 73 ? 22.851 -8.795 -25.003 1.00 50.44 73 GLY A N 1
ATOM 593 C CA . GLY A 1 73 ? 22.811 -8.194 -26.344 1.00 50.44 73 GLY A CA 1
ATOM 594 C C . GLY A 1 73 ? 21.930 -6.945 -26.469 1.00 50.44 73 GLY A C 1
ATOM 595 O O . GLY A 1 73 ? 21.905 -6.315 -27.528 1.00 50.44 73 GLY A O 1
ATOM 596 N N . THR A 1 74 ? 21.244 -6.537 -25.399 1.00 52.59 74 THR A N 1
ATOM 597 C CA . THR A 1 74 ? 20.654 -5.195 -25.304 1.00 52.59 74 THR A CA 1
ATOM 598 C C . THR A 1 74 ? 21.718 -4.202 -24.807 1.00 52.59 74 THR A C 1
ATOM 600 O O . THR A 1 74 ? 22.504 -4.550 -23.927 1.00 52.59 74 THR A O 1
ATOM 603 N N . PRO A 1 75 ? 21.837 -2.992 -25.393 1.00 48.59 75 PRO A N 1
ATOM 604 C CA . PRO A 1 75 ? 22.883 -2.048 -24.999 1.00 48.59 75 PRO A CA 1
ATOM 605 C C . PRO A 1 75 ? 22.757 -1.694 -23.513 1.00 48.59 75 PRO A C 1
ATOM 607 O O . PRO A 1 75 ? 21.635 -1.503 -23.041 1.00 48.59 75 PRO A O 1
ATOM 610 N N . GLU A 1 76 ? 23.894 -1.570 -22.811 1.00 48.78 76 GLU A N 1
ATOM 611 C CA . GLU A 1 76 ? 23.986 -1.061 -21.434 1.00 48.78 76 GLU A CA 1
ATOM 612 C C . GLU A 1 76 ? 23.328 0.324 -21.364 1.00 48.78 76 GLU A C 1
ATOM 614 O O . GLU A 1 76 ? 23.932 1.360 -21.649 1.00 48.78 76 GLU A O 1
ATOM 619 N N . ARG A 1 77 ? 22.030 0.355 -21.068 1.00 51.12 77 ARG A N 1
ATOM 620 C CA . ARG A 1 77 ? 21.267 1.595 -20.987 1.00 51.12 77 ARG A CA 1
ATOM 621 C C . ARG A 1 77 ? 21.394 2.130 -19.574 1.00 51.12 77 ARG A C 1
ATOM 623 O O . ARG A 1 77 ? 20.700 1.689 -18.663 1.00 51.12 77 ARG A O 1
ATOM 630 N N . ALA A 1 78 ? 22.259 3.125 -19.418 1.00 47.09 78 ALA A N 1
ATOM 631 C CA . ALA A 1 78 ? 22.215 4.043 -18.293 1.00 47.09 78 ALA A CA 1
ATOM 632 C C . ALA A 1 78 ? 20.838 4.737 -18.287 1.00 47.09 78 ALA A C 1
ATOM 634 O O . ALA A 1 78 ? 20.595 5.641 -19.075 1.00 47.09 78 ALA A O 1
ATOM 635 N N . SER A 1 79 ? 19.907 4.235 -17.474 1.00 46.16 79 SER A N 1
ATOM 636 C CA . SER A 1 79 ? 18.712 4.946 -16.995 1.00 46.16 79 SER A CA 1
ATOM 637 C C . SER A 1 79 ? 17.887 5.770 -18.019 1.00 46.16 79 SER A C 1
ATOM 639 O O . SER A 1 79 ? 18.010 6.986 -18.098 1.00 46.16 79 SER A O 1
ATOM 641 N N . TRP A 1 80 ? 16.888 5.110 -18.634 1.00 51.19 80 TRP A N 1
ATOM 642 C CA . TRP A 1 80 ? 15.637 5.684 -19.204 1.00 51.19 80 TRP A CA 1
ATOM 643 C C . TRP A 1 80 ? 15.757 6.607 -20.461 1.00 51.19 80 TRP A C 1
ATOM 645 O O . TRP A 1 80 ? 16.746 7.317 -20.605 1.00 51.19 80 TRP A O 1
ATOM 655 N N . PRO A 1 81 ? 14.757 6.657 -21.390 1.00 52.31 81 PRO A N 1
ATOM 656 C CA . PRO A 1 81 ? 13.407 6.097 -21.351 1.00 52.31 81 PRO A CA 1
ATOM 657 C C . PRO A 1 81 ? 13.220 4.770 -22.071 1.00 52.31 81 PRO A C 1
ATOM 659 O O . PRO A 1 81 ? 13.528 4.602 -23.244 1.00 52.31 81 PRO A O 1
ATOM 662 N N . TYR A 1 82 ? 12.656 3.838 -21.317 1.00 56.25 82 TYR A N 1
ATOM 663 C CA . TYR A 1 82 ? 12.227 2.501 -21.693 1.00 56.25 82 TYR A CA 1
ATOM 664 C C . TYR A 1 82 ? 11.163 2.561 -22.790 1.00 56.25 82 TYR A C 1
ATOM 666 O O . TYR A 1 82 ? 10.065 3.085 -22.599 1.00 56.25 82 TYR A O 1
ATOM 674 N N . VAL A 1 83 ? 11.518 2.042 -23.963 1.00 52.03 83 VAL A N 1
ATOM 675 C CA . VAL A 1 83 ? 10.641 1.930 -25.132 1.00 52.03 83 VAL A CA 1
ATOM 676 C C . VAL A 1 83 ? 10.108 0.506 -25.177 1.00 52.03 83 VAL A C 1
ATOM 678 O O . VAL A 1 83 ? 10.496 -0.292 -26.023 1.00 52.03 83 VAL A O 1
ATOM 681 N N . GLU A 1 84 ? 9.257 0.160 -24.224 1.00 62.09 84 GLU A N 1
ATOM 682 C CA . GLU A 1 84 ? 8.485 -1.073 -24.305 1.00 62.09 84 GLU A CA 1
ATOM 683 C C . GLU A 1 84 ? 7.028 -0.733 -24.591 1.00 62.09 84 GLU A C 1
ATOM 685 O O . GLU A 1 84 ? 6.527 0.321 -24.190 1.00 62.09 84 GLU A O 1
ATOM 690 N N . ASN A 1 85 ? 6.350 -1.604 -25.339 1.00 76.62 85 ASN A N 1
ATOM 691 C CA . ASN A 1 85 ? 4.970 -1.368 -25.749 1.00 76.62 85 ASN A CA 1
ATOM 692 C C . ASN A 1 85 ? 4.106 -1.078 -24.516 1.00 76.62 85 ASN A C 1
ATOM 694 O O . ASN A 1 85 ? 4.157 -1.828 -23.542 1.00 76.62 85 ASN A O 1
ATOM 698 N N . GLN A 1 86 ? 3.263 -0.039 -24.567 1.00 81.88 86 GLN A N 1
ATOM 699 C CA . GLN A 1 86 ? 2.354 0.300 -23.460 1.00 81.88 86 GLN A CA 1
ATOM 700 C C . GLN A 1 86 ? 1.577 -0.930 -22.965 1.00 81.88 86 GLN A C 1
ATOM 702 O O . GLN A 1 86 ? 1.402 -1.121 -21.764 1.00 81.88 86 GLN A O 1
ATOM 707 N N . SER A 1 87 ? 1.185 -1.819 -23.878 1.00 86.56 87 SER A N 1
ATOM 708 C CA . SER A 1 87 ? 0.527 -3.089 -23.564 1.00 86.56 87 SER A CA 1
ATOM 709 C C . SER A 1 87 ? 1.334 -3.995 -22.626 1.00 86.56 87 SER A C 1
ATOM 711 O O . SER A 1 87 ? 0.737 -4.662 -21.786 1.00 86.56 87 SER A O 1
ATOM 713 N N . TYR A 1 88 ? 2.666 -4.024 -22.733 1.00 87.44 88 TYR A N 1
ATOM 714 C CA . TYR A 1 88 ? 3.530 -4.820 -21.857 1.00 87.44 88 TYR A CA 1
ATOM 715 C C . TYR A 1 88 ? 3.545 -4.263 -20.430 1.00 87.44 88 TYR A C 1
ATOM 717 O O . TYR A 1 88 ? 3.303 -5.005 -19.478 1.00 87.44 88 TYR A O 1
ATOM 725 N N . LEU A 1 89 ? 3.727 -2.946 -20.287 1.00 88.69 89 LEU A N 1
ATOM 726 C CA . LEU A 1 89 ? 3.689 -2.264 -18.991 1.00 88.69 89 LEU A CA 1
ATOM 727 C C . LEU A 1 89 ? 2.353 -2.503 -18.283 1.00 88.69 89 LEU A C 1
ATOM 729 O O . LEU A 1 89 ? 2.326 -2.962 -17.145 1.00 88.69 89 LEU A O 1
ATOM 733 N N . TRP A 1 90 ? 1.236 -2.273 -18.978 1.00 91.94 90 TRP A N 1
ATOM 734 C CA . TRP A 1 90 ? -0.098 -2.518 -18.427 1.00 91.94 90 TRP A CA 1
ATOM 735 C C . TRP A 1 90 ? -0.336 -3.995 -18.095 1.00 91.94 90 TRP A C 1
ATOM 737 O O . TRP A 1 90 ? -0.974 -4.309 -17.090 1.00 91.94 90 TRP A O 1
ATOM 747 N N . LYS A 1 91 ? 0.194 -4.928 -18.891 1.00 94.19 91 LYS A N 1
ATOM 748 C CA . LYS A 1 91 ? 0.086 -6.359 -18.592 1.00 94.19 91 LYS A CA 1
ATOM 749 C C . LYS A 1 91 ? 0.726 -6.689 -17.244 1.00 94.19 91 LYS A C 1
ATOM 751 O O . LYS A 1 91 ? 0.061 -7.292 -16.404 1.00 94.19 91 LYS A O 1
ATOM 756 N N . TRP A 1 92 ? 1.972 -6.279 -17.024 1.00 93.19 92 TRP A N 1
ATOM 757 C CA . TRP A 1 92 ? 2.753 -6.716 -15.862 1.00 93.19 92 TRP A CA 1
ATOM 758 C C . TRP A 1 92 ? 2.609 -5.833 -14.618 1.00 93.19 92 TRP A C 1
ATOM 760 O O . TRP A 1 92 ? 2.711 -6.352 -13.510 1.00 93.19 92 TRP A O 1
ATOM 770 N N . LEU A 1 93 ? 2.308 -4.540 -14.770 1.00 93.50 93 LEU A N 1
ATOM 771 C CA . LEU A 1 93 ? 2.067 -3.626 -13.642 1.00 93.50 93 LEU A CA 1
ATOM 772 C C . LEU A 1 93 ? 0.596 -3.545 -13.231 1.00 93.50 93 LEU A C 1
ATOM 774 O O . LEU A 1 93 ? 0.315 -3.102 -12.125 1.00 93.50 93 LEU A O 1
ATOM 778 N N . PHE A 1 94 ? -0.349 -3.948 -14.086 1.00 95.50 94 PHE A N 1
ATOM 779 C CA . PHE A 1 94 ? -1.777 -3.811 -13.785 1.00 95.50 94 PHE A CA 1
ATOM 780 C C . PHE A 1 94 ? -2.542 -5.132 -13.873 1.00 95.50 94 PHE A C 1
ATOM 782 O O . PHE A 1 94 ? -3.040 -5.616 -12.856 1.00 95.50 94 PHE A O 1
ATOM 789 N N . PHE A 1 95 ? -2.618 -5.757 -15.050 1.00 96.56 95 PHE A N 1
ATOM 790 C CA . PHE A 1 95 ? -3.494 -6.919 -15.247 1.00 96.56 95 PHE A CA 1
ATOM 791 C C . PHE A 1 95 ? -3.032 -8.173 -14.500 1.00 96.56 95 PHE A C 1
ATOM 793 O O . PHE A 1 95 ? -3.851 -8.837 -13.866 1.00 96.56 95 PHE A O 1
ATOM 800 N N . VAL A 1 96 ? -1.739 -8.503 -14.546 1.00 96.31 96 VAL A N 1
ATOM 801 C CA . VAL A 1 96 ? -1.191 -9.681 -13.855 1.00 96.31 96 VAL A CA 1
ATOM 802 C C . VAL A 1 96 ? -1.296 -9.540 -12.327 1.00 96.31 96 VAL A C 1
ATOM 804 O O . VAL A 1 96 ? -1.832 -10.459 -11.702 1.00 96.31 96 VAL A O 1
ATOM 807 N N . PRO A 1 97 ? -0.900 -8.410 -11.701 1.00 96.25 97 PRO A N 1
ATOM 808 C CA . PRO A 1 97 ? -1.140 -8.182 -10.276 1.00 96.25 97 PRO A CA 1
ATOM 809 C C . PRO A 1 97 ? -2.624 -8.258 -9.906 1.00 96.25 97 PRO A C 1
ATOM 811 O O . PRO A 1 97 ? -2.978 -8.859 -8.892 1.00 96.25 97 PRO A O 1
ATOM 814 N N . LEU A 1 98 ? -3.510 -7.705 -10.741 1.00 96.06 98 LEU A N 1
ATOM 815 C CA . LEU A 1 98 ? -4.949 -7.737 -10.488 1.00 96.06 98 LEU A CA 1
ATOM 816 C C . LEU A 1 98 ? -5.525 -9.157 -10.576 1.00 96.06 98 LEU A C 1
ATOM 818 O O . LEU A 1 98 ? -6.355 -9.526 -9.747 1.00 96.06 98 LEU A O 1
ATOM 822 N N . ALA A 1 99 ? -5.059 -9.974 -11.523 1.00 96.56 99 ALA A N 1
ATOM 823 C CA . ALA A 1 99 ? -5.439 -11.381 -11.624 1.00 96.56 99 ALA A CA 1
ATOM 824 C C . ALA A 1 99 ? -4.968 -12.182 -10.399 1.00 96.56 99 ALA A C 1
ATOM 826 O O . ALA A 1 99 ? -5.742 -12.954 -9.830 1.00 96.56 99 ALA A O 1
ATOM 827 N N . ALA A 1 100 ? -3.731 -11.953 -9.945 1.00 95.00 100 ALA A N 1
ATOM 828 C CA . ALA A 1 100 ? -3.206 -12.565 -8.726 1.00 95.00 100 ALA A CA 1
ATOM 829 C C . ALA A 1 100 ? -3.999 -12.129 -7.479 1.00 95.00 100 ALA A C 1
ATOM 831 O O . ALA A 1 100 ? -4.342 -12.969 -6.645 1.00 95.00 100 ALA A O 1
ATOM 832 N N . TYR A 1 101 ? -4.361 -10.845 -7.379 1.00 94.19 101 TYR A N 1
ATOM 833 C CA . TYR A 1 101 ? -5.240 -10.341 -6.322 1.00 94.19 101 TYR A CA 1
ATOM 834 C C . TYR A 1 101 ? -6.626 -10.987 -6.375 1.00 94.19 101 TYR A C 1
ATOM 836 O O . TYR A 1 101 ? -7.130 -11.416 -5.344 1.00 94.19 101 TYR A O 1
ATOM 844 N N . PHE A 1 102 ? -7.238 -11.087 -7.556 1.00 94.25 102 PHE A N 1
ATOM 845 C CA . PHE A 1 102 ? -8.549 -11.712 -7.718 1.00 94.25 102 PHE A CA 1
ATOM 846 C C . PHE A 1 102 ? -8.524 -13.179 -7.282 1.00 94.25 102 PHE A C 1
ATOM 848 O O . PHE A 1 102 ? -9.374 -13.608 -6.503 1.00 94.25 102 PHE A O 1
ATOM 855 N N . PHE A 1 103 ? -7.510 -13.930 -7.715 1.00 94.81 103 PHE A N 1
ATOM 856 C CA . PHE A 1 103 ? -7.311 -15.311 -7.286 1.00 94.81 103 PHE A CA 1
ATOM 857 C C . PHE A 1 103 ? -7.162 -15.413 -5.762 1.00 94.81 103 PHE A C 1
ATOM 859 O O . PHE A 1 103 ? -7.861 -16.198 -5.117 1.00 94.81 103 PHE A O 1
ATOM 866 N N . TRP A 1 104 ? -6.319 -14.564 -5.166 1.00 93.31 104 TRP A N 1
ATOM 867 C CA . TRP A 1 104 ? -6.174 -14.479 -3.714 1.00 93.31 104 TRP A CA 1
ATOM 868 C C . TRP A 1 104 ? -7.491 -14.116 -3.014 1.00 93.31 104 TRP A C 1
ATOM 870 O O . TRP A 1 104 ? -7.823 -14.718 -1.996 1.00 93.31 104 TRP A O 1
ATOM 880 N N . GLN A 1 105 ? -8.274 -13.187 -3.563 1.00 91.50 105 GLN A N 1
ATOM 881 C CA . GLN A 1 105 ? -9.547 -12.736 -3.001 1.00 91.50 105 GLN A CA 1
ATOM 882 C C . GLN A 1 105 ? -10.596 -13.858 -3.008 1.00 91.50 105 GLN A C 1
ATOM 884 O O . GLN A 1 105 ? -11.316 -14.027 -2.022 1.00 91.50 105 GLN A O 1
ATOM 889 N N . VAL A 1 106 ? -10.658 -14.654 -4.081 1.00 90.69 106 VAL A N 1
ATOM 890 C CA . VAL A 1 106 ? -11.527 -15.841 -4.168 1.00 90.69 106 VAL A CA 1
ATOM 891 C C . VAL A 1 106 ? -11.112 -16.887 -3.134 1.00 90.69 106 VAL A C 1
ATOM 893 O O . VAL A 1 106 ? -11.961 -17.384 -2.391 1.00 90.69 106 VAL A O 1
ATOM 896 N N . LEU A 1 107 ? -9.812 -17.182 -3.028 1.00 90.81 107 LEU A N 1
ATOM 897 C CA . LEU A 1 107 ? -9.294 -18.105 -2.014 1.00 90.81 107 LEU A CA 1
ATOM 898 C C . LEU A 1 107 ? -9.572 -17.611 -0.594 1.00 90.81 107 LEU A C 1
ATOM 900 O O . LEU A 1 107 ? -9.988 -18.394 0.259 1.00 90.81 107 LEU A O 1
ATOM 904 N N . TYR A 1 108 ? -9.376 -16.318 -0.338 1.00 87.62 108 TYR A N 1
ATOM 905 C CA . TYR A 1 108 ? -9.658 -15.702 0.953 1.00 87.62 108 TYR A CA 1
ATOM 906 C C . TYR A 1 108 ? -11.131 -15.868 1.319 1.00 87.62 108 TYR A C 1
ATOM 908 O O . TYR A 1 108 ? -11.437 -16.325 2.419 1.00 87.62 108 TYR A O 1
ATOM 916 N N . TYR A 1 109 ? -12.039 -15.554 0.393 1.00 86.12 109 TYR A N 1
ATOM 917 C CA . TYR A 1 109 ? -13.472 -15.729 0.604 1.00 86.12 109 TYR A CA 1
ATOM 918 C C . TYR A 1 109 ? -13.820 -17.192 0.911 1.00 86.12 109 TYR A C 1
ATOM 920 O O . TYR A 1 109 ? -14.474 -17.474 1.913 1.00 86.12 109 TYR A O 1
ATOM 928 N N . LEU A 1 110 ? -13.311 -18.142 0.122 1.00 88.00 110 LEU A N 1
ATOM 929 C CA . LEU A 1 110 ? -13.560 -19.567 0.344 1.00 88.00 110 LEU A CA 1
ATOM 930 C C . LEU A 1 110 ? -13.039 -20.037 1.714 1.00 88.00 110 LEU A C 1
ATOM 932 O O . LEU A 1 110 ? -13.752 -20.689 2.476 1.00 88.00 110 LEU A O 1
ATOM 936 N N . ILE A 1 111 ? -11.799 -19.700 2.063 1.00 86.44 111 ILE A N 1
ATOM 937 C CA . ILE A 1 111 ? -11.168 -20.195 3.291 1.00 86.44 111 ILE A CA 1
ATOM 938 C C . ILE A 1 111 ? -11.760 -19.524 4.533 1.00 86.44 111 ILE A C 1
ATOM 940 O O . ILE A 1 111 ? -12.033 -20.194 5.532 1.00 86.44 111 ILE A O 1
ATOM 944 N N . VAL A 1 112 ? -11.929 -18.204 4.505 1.00 82.88 112 VAL A N 1
ATOM 945 C CA . VAL A 1 112 ? -12.330 -17.429 5.684 1.00 82.88 112 VAL A CA 1
ATOM 946 C C . VAL A 1 112 ? -13.844 -17.451 5.858 1.00 82.88 112 VAL A C 1
ATOM 948 O O . VAL A 1 112 ? -14.314 -17.774 6.949 1.00 82.88 112 VAL A O 1
ATOM 951 N N . GLU A 1 113 ? -14.597 -17.164 4.796 1.00 79.31 113 GLU A N 1
ATOM 952 C CA . GLU A 1 113 ? -16.050 -16.983 4.880 1.00 79.31 113 GLU A CA 1
ATOM 953 C C . GLU A 1 113 ? -16.822 -18.297 4.751 1.00 79.31 113 GLU A C 1
ATOM 955 O O . GLU A 1 113 ? -17.869 -18.439 5.376 1.00 79.31 113 GLU A O 1
ATOM 960 N N . VAL A 1 114 ? -16.317 -19.280 3.994 1.00 81.88 114 VAL A N 1
ATOM 961 C CA . VAL A 1 114 ? -16.992 -20.583 3.850 1.00 81.88 114 VAL A CA 1
ATOM 962 C C . VAL A 1 114 ? -16.443 -21.588 4.860 1.00 81.88 114 VAL A C 1
ATOM 964 O O . VAL A 1 114 ? -17.168 -22.027 5.754 1.00 81.88 114 VAL A O 1
ATOM 967 N N . LEU A 1 115 ? -15.152 -21.926 4.776 1.00 82.75 115 LEU A N 1
ATOM 968 C CA . LEU A 1 115 ? -14.578 -23.020 5.571 1.00 82.75 115 LEU A CA 1
ATOM 969 C C . LEU A 1 115 ? -14.448 -22.681 7.062 1.00 82.75 115 LEU A C 1
ATOM 971 O O . LEU A 1 115 ? -14.686 -23.532 7.918 1.00 82.75 115 LEU A O 1
ATOM 975 N N . ARG A 1 116 ? -14.074 -21.443 7.403 1.00 79.19 116 ARG A N 1
ATOM 976 C CA . ARG A 1 116 ? -13.856 -21.028 8.801 1.00 79.19 116 ARG A CA 1
ATOM 977 C C . ARG A 1 116 ? -15.057 -20.347 9.447 1.00 79.19 116 ARG A C 1
ATOM 979 O O . ARG A 1 116 ? -14.956 -19.966 10.614 1.00 79.19 116 ARG A O 1
ATOM 986 N N . ARG A 1 117 ? -16.206 -20.277 8.769 1.00 75.94 117 ARG A N 1
ATOM 987 C CA . ARG A 1 117 ? -17.411 -19.595 9.269 1.00 75.94 117 ARG A CA 1
ATOM 988 C C . ARG A 1 117 ? -17.821 -20.044 10.667 1.00 75.94 117 ARG A C 1
ATOM 990 O O . ARG A 1 117 ? -18.009 -19.221 11.553 1.00 75.94 117 ARG A O 1
ATOM 997 N N . GLN A 1 118 ? -17.909 -21.356 10.889 1.00 71.12 118 GLN A N 1
ATOM 998 C CA . GLN A 1 118 ? -18.321 -21.908 12.184 1.00 71.12 118 GLN A CA 1
ATOM 999 C C . GLN A 1 118 ? -17.320 -21.589 13.301 1.00 71.12 118 GLN A C 1
ATOM 1001 O O . GLN A 1 118 ? -17.722 -21.303 14.426 1.00 71.12 118 GLN A O 1
ATOM 1006 N N . ARG A 1 119 ? -16.018 -21.573 12.989 1.00 72.38 119 ARG A N 1
ATOM 1007 C CA . ARG A 1 119 ? -14.975 -21.185 13.945 1.00 72.38 119 ARG A CA 1
ATOM 1008 C C . ARG A 1 119 ? -15.063 -19.699 14.294 1.00 72.38 119 ARG A C 1
ATOM 1010 O O . ARG A 1 119 ? -14.956 -19.363 15.463 1.00 72.38 119 ARG A O 1
ATOM 1017 N N . LEU A 1 120 ? -15.300 -18.836 13.306 1.00 68.31 120 LEU A N 1
ATOM 1018 C CA . LEU A 1 120 ? -15.452 -17.390 13.504 1.00 68.31 120 LEU A CA 1
ATOM 1019 C C . LEU A 1 120 ? -16.715 -17.025 14.299 1.00 68.31 120 LEU A C 1
ATOM 1021 O O . LEU A 1 120 ? -16.708 -16.046 15.040 1.00 68.31 120 LEU A O 1
ATOM 1025 N N . LEU A 1 121 ? -17.789 -17.808 14.156 1.00 69.12 121 LEU A N 1
ATOM 1026 C CA . LEU A 1 121 ? -19.011 -17.646 14.950 1.00 69.12 121 LEU A CA 1
ATOM 1027 C C . LEU A 1 121 ? -18.818 -18.094 16.403 1.00 69.12 121 LEU A C 1
ATOM 1029 O O . LEU A 1 121 ? -19.379 -17.486 17.310 1.00 69.12 121 LEU A O 1
ATOM 1033 N N . ARG A 1 122 ? -18.035 -19.156 16.620 1.00 73.38 122 ARG A N 1
ATOM 1034 C CA . ARG A 1 122 ? -17.780 -19.723 17.950 1.00 73.38 122 ARG A CA 1
ATOM 1035 C C . ARG A 1 122 ? -16.740 -18.934 18.744 1.00 73.38 122 ARG A C 1
ATOM 1037 O O . ARG A 1 122 ? -16.813 -18.920 19.966 1.00 73.38 122 ARG A O 1
ATOM 1044 N N . ASP A 1 123 ? -15.796 -18.300 18.056 1.00 71.25 123 ASP A N 1
ATOM 1045 C CA . ASP A 1 123 ? -14.711 -17.538 18.664 1.00 71.25 123 ASP A CA 1
ATOM 1046 C C . ASP A 1 123 ? -14.746 -16.069 18.198 1.00 71.25 123 ASP A C 1
ATOM 1048 O O . ASP A 1 123 ? -14.177 -15.707 17.158 1.00 71.25 123 ASP A O 1
ATOM 1052 N N . PRO A 1 124 ? -15.453 -15.195 18.940 1.00 65.12 124 PRO A N 1
ATOM 1053 C CA . PRO A 1 124 ? -15.580 -13.792 18.585 1.00 65.12 124 PRO A CA 1
ATOM 1054 C C . PRO A 1 124 ? -14.264 -13.012 18.711 1.00 65.12 124 PRO A C 1
ATOM 1056 O O . PRO A 1 124 ? -14.230 -11.889 18.200 1.00 65.12 124 PRO A O 1
ATOM 1059 N N . GLU A 1 125 ? -13.208 -13.570 19.316 1.00 61.12 125 GLU A N 1
ATOM 1060 C CA . GLU A 1 125 ? -11.885 -12.935 19.394 1.00 61.12 125 GLU A CA 1
ATOM 1061 C C . GLU A 1 125 ? -11.089 -13.063 18.091 1.00 61.12 125 GLU A C 1
ATOM 1063 O O . GLU A 1 125 ? -10.196 -12.251 17.832 1.00 61.12 125 GLU A O 1
ATOM 1068 N N . VAL A 1 126 ? -11.443 -14.014 17.214 1.00 63.59 126 VAL A N 1
ATOM 1069 C CA . VAL A 1 126 ? -10.791 -14.146 15.907 1.00 63.59 126 VAL A CA 1
ATOM 1070 C C . VAL A 1 126 ? -11.145 -12.943 15.033 1.00 63.59 126 VAL A C 1
ATOM 1072 O O . VAL A 1 126 ? -12.245 -12.812 14.475 1.00 63.59 126 VAL A O 1
ATOM 1075 N N . MET A 1 127 ? -10.173 -12.044 14.920 1.00 62.41 127 MET A N 1
ATOM 1076 C CA . MET A 1 127 ? -10.263 -10.837 14.117 1.00 62.41 127 MET A CA 1
ATOM 1077 C C . MET A 1 127 ? -9.998 -11.139 12.645 1.00 62.41 127 MET A C 1
ATOM 1079 O O . MET A 1 127 ? -8.956 -11.672 12.269 1.00 62.41 127 MET A O 1
ATOM 1083 N N . THR A 1 128 ? -10.954 -10.768 11.796 1.00 77.81 128 THR A N 1
ATOM 1084 C CA . THR A 1 128 ? -10.789 -10.749 10.340 1.00 77.81 128 THR A CA 1
ATOM 1085 C C . THR A 1 128 ? -10.556 -9.318 9.872 1.00 77.81 128 THR A C 1
ATOM 1087 O O . THR A 1 128 ? -10.956 -8.363 10.545 1.00 77.81 128 THR A O 1
ATOM 1090 N N . SER A 1 129 ? -9.962 -9.154 8.689 1.00 69.31 129 SER A N 1
ATOM 1091 C CA . SER A 1 129 ? -9.735 -7.836 8.084 1.00 69.31 129 SER A CA 1
ATOM 1092 C C . SER A 1 129 ? -11.024 -7.013 8.013 1.00 69.31 129 SER A C 1
ATOM 1094 O O . SER A 1 129 ? -11.011 -5.829 8.337 1.00 69.31 129 SER A O 1
ATOM 1096 N N . TYR A 1 130 ? -12.156 -7.654 7.693 1.00 74.69 130 TYR A N 1
ATOM 1097 C CA . TYR A 1 130 ? -13.473 -7.016 7.712 1.00 74.69 130 TYR A CA 1
ATOM 1098 C C . TYR A 1 130 ? -13.858 -6.498 9.106 1.00 74.69 130 TYR A C 1
ATOM 1100 O O . TYR A 1 130 ? -14.264 -5.341 9.224 1.00 74.69 130 TYR A O 1
ATOM 1108 N N . ARG A 1 131 ? -13.725 -7.310 10.167 1.00 73.19 131 ARG A N 1
ATOM 1109 C CA . ARG A 1 131 ? -14.103 -6.906 11.537 1.00 73.19 131 ARG A CA 1
ATOM 1110 C C . ARG A 1 131 ? -13.229 -5.760 12.040 1.00 73.19 131 ARG A C 1
ATOM 1112 O O . ARG A 1 131 ? -13.765 -4.775 12.548 1.00 73.19 131 ARG A O 1
ATOM 1119 N N . GLU A 1 132 ? -11.915 -5.850 11.845 1.00 74.19 132 GLU A N 1
ATOM 1120 C CA . GLU A 1 132 ? -10.970 -4.805 12.256 1.00 74.19 132 GLU A CA 1
ATOM 1121 C C . GLU A 1 132 ? -11.201 -3.494 11.503 1.00 74.19 132 GLU A C 1
ATOM 1123 O O . GLU A 1 132 ? -11.349 -2.434 12.119 1.00 74.19 132 GLU A O 1
ATOM 1128 N N . LEU A 1 133 ? -11.289 -3.544 10.171 1.00 70.88 133 LEU A N 1
ATOM 1129 C CA . LEU A 1 133 ? -11.466 -2.340 9.360 1.00 70.88 133 LEU A CA 1
ATOM 1130 C C . LEU A 1 133 ? -12.850 -1.725 9.553 1.00 70.88 133 LEU A C 1
ATOM 1132 O O . LEU A 1 133 ? -12.949 -0.504 9.654 1.00 70.88 133 LEU A O 1
ATOM 1136 N N . SER A 1 134 ? -13.900 -2.533 9.716 1.00 71.94 134 SER A N 1
ATOM 1137 C CA . SER A 1 134 ? -15.239 -2.029 10.050 1.00 71.94 134 SER A CA 1
ATOM 1138 C C . SER A 1 134 ? -15.266 -1.371 11.427 1.00 71.94 134 SER A C 1
ATOM 1140 O O . SER A 1 134 ? -15.847 -0.298 11.585 1.00 71.94 134 SER A O 1
ATOM 1142 N N . LYS A 1 135 ? -14.592 -1.957 12.426 1.00 73.75 135 LYS A N 1
ATOM 1143 C CA . LYS A 1 135 ? -14.459 -1.366 13.766 1.00 73.75 135 LYS A CA 1
ATOM 1144 C C . LYS A 1 135 ? -13.692 -0.045 13.716 1.00 73.75 135 LYS A C 1
ATOM 1146 O O . LYS A 1 135 ? -14.130 0.932 14.327 1.00 73.75 135 LYS A O 1
ATOM 1151 N N . LYS A 1 136 ? -12.589 0.015 12.962 1.00 69.69 136 LYS A N 1
ATOM 1152 C CA . LYS A 1 136 ? -11.814 1.248 12.743 1.00 69.69 136 LYS A CA 1
ATOM 1153 C C . LYS A 1 136 ? -12.626 2.310 11.999 1.00 69.69 136 LYS A C 1
ATOM 1155 O O . LYS A 1 136 ? -12.665 3.448 12.456 1.00 69.69 136 LYS A O 1
ATOM 1160 N N . ALA A 1 137 ? -13.313 1.950 10.917 1.00 66.44 137 ALA A N 1
ATOM 1161 C CA . ALA A 1 137 ? -14.153 2.860 10.140 1.00 66.44 137 ALA A CA 1
ATOM 1162 C C . ALA A 1 137 ? -15.312 3.417 10.979 1.00 66.44 137 ALA A C 1
ATOM 1164 O O . ALA A 1 137 ? -15.523 4.630 10.998 1.00 66.44 137 ALA A O 1
ATOM 1165 N N . LYS A 1 138 ? -15.997 2.558 11.748 1.00 70.62 138 LYS A N 1
ATOM 1166 C CA . LYS A 1 138 ? -17.056 2.963 12.685 1.00 70.62 138 LYS A CA 1
ATOM 1167 C C . LYS A 1 138 ? -16.524 3.912 13.758 1.00 70.62 138 LYS A C 1
ATOM 1169 O O . LYS A 1 138 ? -17.135 4.944 14.012 1.00 70.62 138 LYS A O 1
ATOM 1174 N N . LYS A 1 139 ? -15.371 3.598 14.360 1.00 68.44 139 LYS A N 1
ATOM 1175 C CA . LYS A 1 139 ? -14.735 4.445 15.385 1.00 68.44 139 LYS A CA 1
ATOM 1176 C C . LYS A 1 139 ? -14.306 5.805 14.831 1.00 68.44 139 LYS A C 1
ATOM 1178 O O . LYS A 1 139 ? -14.415 6.803 15.531 1.00 68.44 139 LYS A O 1
ATOM 1183 N N . ALA A 1 140 ? -13.815 5.838 13.596 1.00 61.81 140 ALA A N 1
ATOM 1184 C CA . ALA A 1 140 ? -13.397 7.067 12.931 1.00 61.81 140 ALA A CA 1
ATOM 1185 C C . ALA A 1 140 ? -14.572 7.880 12.351 1.00 61.81 140 ALA A C 1
ATOM 1187 O O . ALA A 1 140 ? -14.353 9.013 11.935 1.00 61.81 140 ALA A O 1
ATOM 1188 N N . ASN A 1 141 ? -15.783 7.306 12.282 1.00 66.44 141 ASN A N 1
ATOM 1189 C CA . ASN A 1 141 ? -16.964 7.857 11.602 1.00 66.44 141 ASN A CA 1
ATOM 1190 C C . ASN A 1 141 ? -16.641 8.473 10.226 1.00 66.44 141 ASN A C 1
ATOM 1192 O O . ASN A 1 141 ? -17.092 9.563 9.869 1.00 66.44 141 ASN A O 1
ATOM 1196 N N . ASN A 1 142 ? -15.782 7.793 9.475 1.00 68.06 142 ASN A N 1
ATOM 1197 C CA . ASN A 1 142 ? -15.207 8.323 8.248 1.00 68.06 142 ASN A CA 1
ATOM 1198 C C . ASN A 1 142 ? -16.114 8.067 7.030 1.00 68.06 142 ASN A C 1
ATOM 1200 O O . ASN A 1 142 ? -17.107 7.338 7.090 1.00 68.06 142 ASN A O 1
ATOM 1204 N N . MET A 1 143 ? -15.741 8.650 5.887 1.00 70.38 143 MET A N 1
ATOM 1205 C CA . MET A 1 143 ? -16.437 8.456 4.609 1.00 70.38 143 MET A CA 1
ATOM 1206 C C . MET A 1 143 ? -16.592 6.968 4.239 1.00 70.38 143 MET A C 1
ATOM 1208 O O . MET A 1 143 ? -17.625 6.578 3.706 1.00 70.38 143 MET A O 1
ATOM 1212 N N . TRP A 1 144 ? -15.630 6.117 4.608 1.00 69.00 144 TRP A N 1
ATOM 1213 C CA . TRP A 1 144 ? -15.666 4.668 4.373 1.00 69.00 144 TRP A CA 1
ATOM 1214 C C . TRP A 1 144 ? -16.779 3.950 5.148 1.00 69.00 144 TRP A C 1
ATOM 1216 O O . TRP A 1 144 ? -17.423 3.046 4.614 1.00 69.00 144 TRP A O 1
ATOM 1226 N N . TRP A 1 145 ? -17.070 4.371 6.383 1.00 70.19 145 TRP A N 1
ATOM 1227 C CA . TRP A 1 145 ? -18.209 3.846 7.143 1.00 70.19 145 TRP A CA 1
ATOM 1228 C C . TRP A 1 145 ? -19.552 4.198 6.489 1.00 70.19 145 TRP A C 1
ATOM 1230 O O . TRP A 1 145 ? -20.455 3.361 6.452 1.00 70.19 145 TRP A O 1
ATOM 1240 N N . ARG A 1 146 ? -19.662 5.407 5.922 1.00 71.25 146 ARG A N 1
ATOM 1241 C CA . ARG A 1 146 ? -20.859 5.847 5.188 1.00 71.25 146 ARG A CA 1
ATOM 1242 C C . ARG A 1 146 ? -21.016 5.088 3.871 1.00 71.25 146 ARG A C 1
ATOM 1244 O O . ARG A 1 146 ? -22.085 4.549 3.611 1.00 71.25 146 ARG A O 1
ATOM 1251 N N . LEU A 1 147 ? -19.937 4.977 3.095 1.00 73.75 147 LEU A N 1
ATOM 1252 C CA . LEU A 1 147 ? -19.908 4.237 1.829 1.00 73.75 147 LEU A CA 1
ATOM 1253 C C . LEU A 1 147 ? -20.249 2.754 2.022 1.00 73.75 147 LEU A C 1
ATOM 1255 O O . LEU A 1 147 ? -21.030 2.200 1.257 1.00 73.75 147 LEU A O 1
ATOM 1259 N N . SER A 1 148 ? -19.726 2.119 3.075 1.00 71.38 148 SER A N 1
ATOM 1260 C CA . SER A 1 148 ? -20.011 0.702 3.347 1.00 71.38 148 SER A CA 1
ATOM 1261 C C . SER A 1 148 ? -21.473 0.410 3.717 1.00 71.38 148 SER A C 1
ATOM 1263 O O . SER A 1 148 ? -21.883 -0.744 3.648 1.00 71.38 148 SER A O 1
ATOM 1265 N N . GLY A 1 149 ? -22.260 1.422 4.101 1.00 71.62 149 GLY A N 1
ATOM 1266 C CA . GLY A 1 149 ? -23.676 1.282 4.456 1.00 71.62 149 GLY A CA 1
ATOM 1267 C C . GLY A 1 149 ? -24.664 1.560 3.317 1.00 71.62 149 GLY A C 1
ATOM 1268 O O . GLY A 1 149 ? -25.864 1.441 3.541 1.00 71.62 149 GLY A O 1
ATOM 1269 N N . LEU A 1 150 ? -24.196 1.927 2.116 1.00 75.75 150 LEU A N 1
ATOM 1270 C CA . LEU A 1 150 ? -25.066 2.376 1.016 1.00 75.75 150 LEU A CA 1
ATOM 1271 C C . LEU A 1 150 ? -26.075 1.317 0.547 1.00 75.75 150 LEU A C 1
ATOM 1273 O O . LEU A 1 150 ? -27.209 1.659 0.232 1.00 75.75 150 LEU A O 1
ATOM 1277 N N . LEU A 1 151 ? -25.688 0.038 0.533 1.00 74.81 151 LEU A N 1
ATOM 1278 C CA . LEU A 1 151 ? -26.571 -1.083 0.172 1.00 74.81 151 LEU A CA 1
ATOM 1279 C C . LEU A 1 151 ? -27.284 -1.716 1.384 1.00 74.81 151 LEU A C 1
ATOM 1281 O O . LEU A 1 151 ? -27.786 -2.838 1.290 1.00 74.81 151 LEU A O 1
ATOM 1285 N N . GLY A 1 152 ? -27.314 -1.015 2.521 1.00 72.50 152 GLY A N 1
ATOM 1286 C CA . GLY A 1 152 ? -27.925 -1.475 3.766 1.00 72.50 152 GLY A CA 1
ATOM 1287 C C . GLY A 1 152 ? -26.978 -2.271 4.670 1.00 72.50 152 GLY A C 1
ATOM 1288 O O . GLY A 1 152 ? -25.999 -2.876 4.229 1.00 72.50 152 GLY A O 1
ATOM 1289 N N . ASP A 1 153 ? -27.292 -2.287 5.968 1.00 72.19 153 ASP A N 1
ATOM 1290 C CA . ASP A 1 153 ? -26.435 -2.872 7.011 1.00 72.19 153 ASP A CA 1
ATOM 1291 C C . ASP A 1 153 ? -26.182 -4.376 6.837 1.00 72.19 153 ASP A C 1
ATOM 1293 O O . ASP A 1 153 ? -25.119 -4.874 7.213 1.00 72.19 153 ASP A O 1
ATOM 1297 N N . GLN A 1 154 ? -27.124 -5.086 6.214 1.00 71.06 154 GLN A N 1
ATOM 1298 C CA . GLN A 1 154 ? -27.020 -6.520 5.931 1.00 71.06 154 GLN A CA 1
ATOM 1299 C C . GLN A 1 154 ? -25.964 -6.836 4.858 1.00 71.06 154 GLN A C 1
ATOM 1301 O O . GLN A 1 154 ? -25.359 -7.904 4.886 1.00 71.06 154 GLN A O 1
ATOM 1306 N N . ASN A 1 155 ? -25.672 -5.883 3.964 1.00 78.31 155 ASN A N 1
ATOM 1307 C CA . ASN A 1 155 ? -24.758 -6.063 2.833 1.00 78.31 155 ASN A CA 1
ATOM 1308 C C . ASN A 1 155 ? -23.371 -5.447 3.069 1.00 78.31 155 ASN A C 1
ATOM 1310 O O . ASN A 1 155 ? -22.574 -5.330 2.135 1.00 78.31 155 ASN A O 1
ATOM 1314 N N . ARG A 1 156 ? -23.041 -5.071 4.312 1.00 78.06 156 ARG A N 1
ATOM 1315 C CA . ARG A 1 156 ? -21.762 -4.416 4.646 1.00 78.06 156 ARG A CA 1
ATOM 1316 C C . ARG A 1 156 ? -20.533 -5.250 4.283 1.00 78.06 156 ARG A C 1
ATOM 1318 O O . ARG A 1 156 ? -19.524 -4.675 3.885 1.00 78.06 156 ARG A O 1
ATOM 1325 N N . LEU A 1 157 ? -20.615 -6.582 4.358 1.00 79.06 157 LEU A N 1
ATOM 1326 C CA . LEU A 1 157 ? -19.526 -7.468 3.928 1.00 79.06 157 LEU A CA 1
ATOM 1327 C C . LEU A 1 157 ? -19.290 -7.380 2.412 1.00 79.06 157 LEU A C 1
ATOM 1329 O O . LEU A 1 157 ? -18.155 -7.209 1.975 1.00 79.06 157 LEU A O 1
ATOM 1333 N N . LEU A 1 158 ? -20.359 -7.439 1.613 1.00 81.31 158 LEU A N 1
ATOM 1334 C CA . LEU A 1 158 ? -20.276 -7.290 0.157 1.00 81.31 158 LEU A CA 1
ATOM 1335 C C . LEU A 1 158 ? -19.764 -5.901 -0.226 1.00 81.31 158 LEU A C 1
ATOM 1337 O O . LEU A 1 158 ? -18.886 -5.777 -1.077 1.00 81.31 158 LEU A O 1
ATOM 1341 N N . MET A 1 159 ? -20.250 -4.858 0.448 1.00 84.31 159 MET A N 1
ATOM 1342 C CA . MET A 1 159 ? -19.762 -3.496 0.245 1.00 84.31 159 MET A CA 1
ATOM 1343 C C . MET A 1 159 ? -18.288 -3.349 0.595 1.00 84.31 159 MET A C 1
ATOM 1345 O O . MET A 1 159 ? -17.558 -2.672 -0.121 1.00 84.31 159 MET A O 1
ATOM 1349 N N . PHE A 1 160 ? -17.828 -4.005 1.658 1.00 82.81 160 PHE A N 1
ATOM 1350 C CA . PHE A 1 160 ? -16.417 -4.020 2.009 1.00 82.81 160 PHE A CA 1
ATOM 1351 C C . PHE A 1 160 ? -15.567 -4.686 0.918 1.00 82.81 160 PHE A C 1
ATOM 1353 O O . PHE A 1 160 ? -14.567 -4.104 0.505 1.00 82.81 160 PHE A O 1
ATOM 1360 N N . ILE A 1 161 ? -15.990 -5.845 0.397 1.00 86.56 161 ILE A N 1
ATOM 1361 C CA . ILE A 1 161 ? -15.299 -6.529 -0.711 1.00 86.56 161 ILE A CA 1
ATOM 1362 C C . ILE A 1 161 ? -15.247 -5.629 -1.953 1.00 86.56 161 ILE A C 1
ATOM 1364 O O . ILE A 1 161 ? -14.194 -5.500 -2.572 1.00 86.56 161 ILE A O 1
ATOM 1368 N N . LEU A 1 162 ? -16.353 -4.962 -2.294 1.00 88.00 162 LEU A N 1
ATOM 1369 C CA . LEU A 1 162 ? -16.424 -4.060 -3.446 1.00 88.00 162 LEU A CA 1
ATOM 1370 C C . LEU A 1 162 ? -15.543 -2.818 -3.274 1.00 88.00 162 LEU A C 1
ATOM 1372 O O . LEU A 1 162 ? -14.787 -2.475 -4.179 1.00 88.00 162 LEU A O 1
ATOM 1376 N N . LEU A 1 163 ? -15.591 -2.164 -2.111 1.00 87.62 163 LEU A N 1
ATOM 1377 C CA . LEU A 1 163 ? -14.738 -1.012 -1.813 1.00 87.62 163 LEU A CA 1
ATOM 1378 C C . LEU A 1 163 ? -13.259 -1.398 -1.828 1.00 87.62 163 LEU A C 1
ATOM 1380 O O . LEU A 1 163 ? -12.443 -0.649 -2.361 1.00 87.62 163 LEU A O 1
ATOM 1384 N N . GLN A 1 164 ? -12.914 -2.569 -1.290 1.00 89.56 164 GLN A N 1
ATOM 1385 C CA . GLN A 1 164 ? -11.552 -3.087 -1.333 1.00 89.56 164 GLN A CA 1
ATOM 1386 C C . GLN A 1 164 ? -11.117 -3.395 -2.772 1.00 89.56 164 GLN A C 1
ATOM 1388 O O . GLN A 1 164 ? -10.002 -3.046 -3.147 1.00 89.56 164 GLN A O 1
ATOM 1393 N N . ALA A 1 165 ? -11.994 -3.968 -3.600 1.00 91.56 165 ALA A N 1
ATOM 1394 C CA . ALA A 1 165 ? -11.705 -4.220 -5.009 1.00 91.56 165 ALA A CA 1
ATOM 1395 C C . ALA A 1 165 ? -11.476 -2.914 -5.787 1.00 91.56 165 ALA A C 1
ATOM 1397 O O . ALA A 1 165 ? -10.482 -2.799 -6.500 1.00 91.56 165 ALA A O 1
ATOM 1398 N N . ILE A 1 166 ? -12.337 -1.907 -5.599 1.00 92.88 166 ILE A N 1
ATOM 1399 C CA . ILE A 1 166 ? -12.177 -0.575 -6.209 1.00 92.88 166 ILE A CA 1
ATOM 1400 C C . ILE A 1 166 ? -10.869 0.070 -5.747 1.00 92.88 166 ILE A C 1
ATOM 1402 O O . ILE A 1 166 ? -10.121 0.600 -6.568 1.00 92.88 166 ILE A O 1
ATOM 1406 N N . PHE A 1 167 ? -10.569 0.001 -4.448 1.00 93.12 167 PHE A N 1
ATOM 1407 C CA . PHE A 1 167 ? -9.322 0.514 -3.889 1.00 93.12 167 PHE A CA 1
ATOM 1408 C C . PHE A 1 167 ? -8.101 -0.164 -4.521 1.00 93.12 167 PHE A C 1
ATOM 1410 O O . PHE A 1 167 ? -7.182 0.526 -4.960 1.00 93.12 167 PHE A O 1
ATOM 1417 N N . THR A 1 168 ? -8.102 -1.493 -4.628 1.00 94.88 168 THR A N 1
ATOM 1418 C CA . THR A 1 168 ? -7.015 -2.237 -5.273 1.00 94.88 168 THR A CA 1
ATOM 1419 C C . THR A 1 168 ? -6.864 -1.838 -6.736 1.00 94.88 168 THR A C 1
ATOM 1421 O O . THR A 1 168 ? -5.772 -1.470 -7.146 1.00 94.88 168 THR A O 1
ATOM 1424 N N . VAL A 1 169 ? -7.950 -1.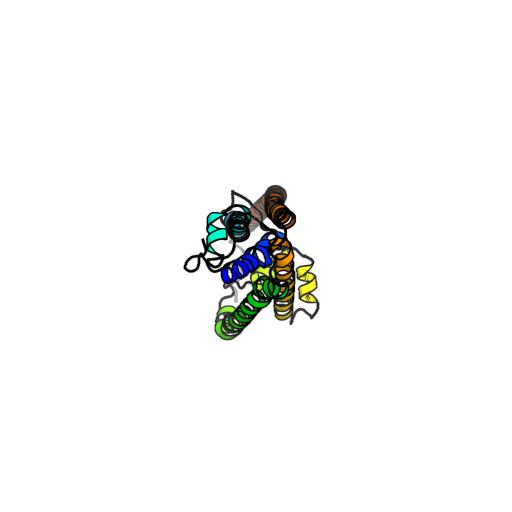818 -7.514 1.00 96.75 169 VAL A N 1
ATOM 1425 C CA . VAL A 1 169 ? -7.908 -1.419 -8.931 1.00 96.75 169 VAL A CA 1
ATOM 1426 C C . VAL A 1 169 ? -7.347 -0.006 -9.094 1.00 96.75 169 VAL A C 1
ATOM 1428 O O . VAL A 1 169 ? -6.442 0.204 -9.898 1.00 96.75 169 VAL A O 1
ATOM 1431 N N . ALA A 1 170 ? -7.842 0.959 -8.317 1.00 96.25 170 ALA A N 1
ATOM 1432 C CA . ALA A 1 170 ? -7.403 2.348 -8.414 1.00 96.25 170 ALA A CA 1
ATOM 1433 C C . ALA A 1 170 ? -5.923 2.511 -8.037 1.00 96.25 170 ALA A C 1
ATOM 1435 O O . ALA A 1 170 ? -5.165 3.168 -8.747 1.00 96.25 170 ALA A O 1
ATOM 1436 N N . THR A 1 171 ? -5.495 1.894 -6.936 1.00 96.44 171 THR A N 1
ATOM 1437 C CA . THR A 1 171 ? -4.113 2.018 -6.451 1.00 96.44 171 THR A CA 1
ATOM 1438 C C . THR A 1 171 ? -3.120 1.279 -7.339 1.00 96.44 171 THR A C 1
ATOM 1440 O O . THR A 1 171 ? -2.054 1.823 -7.612 1.00 96.44 171 THR A O 1
ATOM 1443 N N . THR A 1 172 ? -3.484 0.110 -7.868 1.00 96.31 172 THR A N 1
ATOM 1444 C CA . THR A 1 172 ? -2.713 -0.600 -8.896 1.00 96.31 172 THR A CA 1
ATOM 1445 C C . THR A 1 172 ? -2.638 0.211 -10.194 1.00 96.31 172 THR A C 1
ATOM 1447 O O . THR A 1 172 ? -1.577 0.280 -10.794 1.00 96.31 172 THR A O 1
ATOM 1450 N N . ALA A 1 173 ? -3.700 0.898 -10.628 1.00 94.88 173 ALA A N 1
ATOM 1451 C CA . ALA A 1 173 ? -3.629 1.749 -11.824 1.00 94.88 173 ALA A CA 1
ATOM 1452 C C . ALA A 1 173 ? -2.632 2.912 -11.664 1.00 94.88 173 ALA A C 1
ATOM 1454 O O . ALA A 1 173 ? -1.935 3.268 -12.614 1.00 94.88 173 ALA A O 1
ATOM 1455 N N . LEU A 1 174 ? -2.530 3.484 -10.459 1.00 94.94 174 LEU A N 1
ATOM 1456 C CA . LEU A 1 174 ? -1.591 4.570 -10.159 1.00 94.94 174 LEU A CA 1
ATOM 1457 C C . LEU A 1 174 ? -0.123 4.125 -10.168 1.00 94.94 174 LEU A C 1
ATOM 1459 O O . LEU A 1 174 ? 0.753 4.974 -10.336 1.00 94.94 174 LEU A O 1
ATOM 1463 N N . THR A 1 175 ? 0.173 2.828 -10.036 1.00 93.81 175 THR A N 1
ATOM 1464 C CA . THR A 1 175 ? 1.564 2.346 -10.073 1.00 93.81 175 THR A CA 1
ATOM 1465 C C . THR A 1 175 ? 2.188 2.509 -11.452 1.00 93.81 175 THR A C 1
ATOM 1467 O O . THR A 1 175 ? 3.383 2.768 -11.532 1.00 93.81 175 THR A O 1
ATOM 1470 N N . VAL A 1 176 ? 1.396 2.439 -12.528 1.00 92.12 176 VAL A N 1
ATOM 1471 C CA . VAL A 1 176 ? 1.882 2.568 -13.909 1.00 92.12 176 VAL A CA 1
ATOM 1472 C C . VAL A 1 176 ? 2.580 3.918 -14.140 1.00 92.12 176 VAL A C 1
ATOM 1474 O O . VAL A 1 176 ? 3.759 3.915 -14.489 1.00 92.12 176 VAL A O 1
ATOM 1477 N N . PRO A 1 177 ? 1.949 5.089 -13.910 1.00 92.44 177 PRO A N 1
ATOM 1478 C CA . PRO A 1 177 ? 2.645 6.368 -14.059 1.00 92.44 177 PRO A CA 1
ATOM 1479 C C . PRO A 1 177 ? 3.769 6.573 -13.030 1.00 92.44 177 PRO A C 1
ATOM 1481 O O . PRO A 1 177 ? 4.761 7.228 -13.350 1.00 92.44 177 PRO A O 1
ATOM 1484 N N . ILE A 1 178 ? 3.654 6.008 -11.820 1.00 92.94 178 ILE A N 1
ATOM 1485 C CA . ILE A 1 178 ? 4.716 6.055 -10.799 1.00 92.94 178 ILE A CA 1
ATOM 1486 C C . ILE A 1 178 ? 5.967 5.313 -11.284 1.00 92.94 178 ILE A C 1
ATOM 1488 O O . ILE A 1 178 ? 7.075 5.829 -11.160 1.00 92.94 178 ILE A O 1
ATOM 1492 N N . PHE A 1 179 ? 5.797 4.138 -11.884 1.00 90.62 179 PHE A N 1
ATOM 1493 C CA . PHE A 1 179 ? 6.887 3.324 -12.418 1.00 90.62 179 PHE A CA 1
ATOM 1494 C C . PHE A 1 179 ? 7.661 4.055 -13.526 1.00 90.62 179 PHE A C 1
ATOM 1496 O O . PHE A 1 179 ? 8.888 3.999 -13.576 1.00 90.62 179 PHE A O 1
ATOM 1503 N N . LEU A 1 180 ? 6.950 4.802 -14.378 1.00 87.88 180 LEU A N 1
ATOM 1504 C CA . LEU A 1 180 ? 7.519 5.471 -15.553 1.00 87.88 180 LEU A CA 1
ATOM 1505 C C . LEU A 1 180 ? 8.228 6.799 -15.256 1.00 87.88 180 LEU A C 1
ATOM 1507 O O . LEU A 1 180 ? 8.956 7.302 -16.113 1.00 87.88 180 LEU A O 1
ATOM 1511 N N . SER A 1 181 ? 7.997 7.411 -14.093 1.00 87.62 181 SER A N 1
ATOM 1512 C CA . SER A 1 181 ? 8.479 8.764 -13.803 1.00 87.62 181 SER A CA 1
ATOM 1513 C C . SER A 1 181 ? 9.191 8.841 -12.464 1.00 87.62 181 SER A C 1
ATOM 1515 O O . SER A 1 181 ? 8.566 8.772 -11.406 1.00 87.62 181 SER A O 1
ATOM 1517 N N . TYR A 1 182 ? 10.499 9.112 -12.514 1.00 86.88 182 TYR A N 1
ATOM 1518 C CA . TYR A 1 182 ? 11.315 9.358 -11.324 1.00 86.88 182 TYR A CA 1
ATOM 1519 C C . TYR A 1 182 ? 10.707 10.440 -10.433 1.00 86.88 182 TYR A C 1
ATOM 1521 O O . TYR A 1 182 ? 10.603 10.267 -9.222 1.00 86.88 182 TYR A O 1
ATOM 1529 N N . LYS A 1 183 ? 10.242 11.543 -11.036 1.00 89.94 183 LYS A N 1
ATOM 1530 C CA . LYS A 1 183 ? 9.644 12.660 -10.296 1.00 89.94 183 LYS A CA 1
ATOM 1531 C C . LYS A 1 183 ? 8.384 12.221 -9.553 1.00 89.94 183 LYS A C 1
ATOM 1533 O O . LYS A 1 183 ? 8.249 12.539 -8.376 1.00 89.94 183 LYS A O 1
ATOM 1538 N N . LEU A 1 184 ? 7.490 11.475 -10.211 1.00 92.94 184 LEU A N 1
ATOM 1539 C CA . LEU A 1 184 ? 6.272 10.970 -9.568 1.00 92.94 184 LEU A CA 1
ATOM 1540 C C . LEU A 1 184 ? 6.606 9.972 -8.464 1.00 92.94 184 LEU A C 1
ATOM 1542 O O . LEU A 1 184 ? 6.056 10.073 -7.369 1.00 92.94 184 LEU A O 1
ATOM 1546 N N . HIS A 1 185 ? 7.539 9.057 -8.721 1.00 94.00 185 HIS A N 1
ATOM 1547 C CA . HIS A 1 185 ? 7.944 8.068 -7.736 1.00 94.00 185 HIS A CA 1
ATOM 1548 C C . HIS A 1 185 ? 8.594 8.721 -6.508 1.00 94.00 185 HIS A C 1
ATOM 1550 O O . HIS A 1 185 ? 8.207 8.422 -5.383 1.00 94.00 185 HIS A O 1
ATOM 1556 N N . MET A 1 186 ? 9.498 9.684 -6.701 1.00 93.94 186 MET A N 1
ATOM 1557 C CA . MET A 1 186 ? 10.138 10.432 -5.615 1.00 93.94 186 MET A CA 1
ATOM 1558 C C . MET A 1 186 ? 9.116 11.228 -4.791 1.00 93.94 186 MET A C 1
ATOM 1560 O O . MET A 1 186 ? 9.122 11.151 -3.563 1.00 93.94 186 MET A O 1
ATOM 1564 N N . VAL A 1 187 ? 8.201 11.950 -5.451 1.00 96.69 187 VAL A N 1
ATOM 1565 C CA . VAL A 1 187 ? 7.107 12.667 -4.769 1.00 96.69 187 VAL A CA 1
ATOM 1566 C C . VAL A 1 187 ? 6.244 11.697 -3.966 1.00 96.69 187 VAL A C 1
ATOM 1568 O O . VAL A 1 187 ? 5.881 11.999 -2.831 1.00 96.69 187 VAL A O 1
ATOM 1571 N N . TYR A 1 188 ? 5.957 10.515 -4.511 1.00 96.38 188 TYR A N 1
ATOM 1572 C CA . TYR A 1 188 ? 5.186 9.497 -3.809 1.00 96.38 188 TYR A CA 1
ATOM 1573 C C . TYR A 1 188 ? 5.923 8.943 -2.578 1.00 96.38 188 TYR A C 1
ATOM 1575 O O . TYR A 1 188 ? 5.305 8.790 -1.524 1.00 96.38 188 TYR A O 1
ATOM 1583 N N . GLN A 1 189 ? 7.245 8.727 -2.645 1.00 97.00 189 GLN A N 1
ATOM 1584 C CA . GLN A 1 189 ? 8.040 8.350 -1.465 1.00 97.00 189 GLN A CA 1
ATOM 1585 C C . GLN A 1 189 ? 7.977 9.422 -0.368 1.00 97.00 189 GLN A C 1
ATOM 1587 O O . GLN A 1 189 ? 7.705 9.098 0.791 1.00 97.00 189 GLN A O 1
ATOM 1592 N N . ILE A 1 190 ? 8.152 10.697 -0.733 1.00 96.88 190 ILE A N 1
ATOM 1593 C CA . ILE A 1 190 ? 8.056 11.820 0.212 1.00 96.88 190 ILE A CA 1
ATOM 1594 C C . ILE A 1 190 ? 6.661 11.862 0.838 1.00 96.88 190 ILE A C 1
ATOM 1596 O O . ILE A 1 190 ? 6.543 11.921 2.060 1.00 96.88 190 ILE A O 1
ATOM 1600 N N . LEU A 1 191 ? 5.606 11.745 0.026 1.00 96.31 191 LEU A N 1
ATOM 1601 C CA . LEU A 1 191 ? 4.223 11.746 0.498 1.00 96.31 191 LEU A CA 1
ATOM 1602 C C . LEU A 1 191 ? 3.972 10.655 1.548 1.00 96.31 191 LEU A C 1
ATOM 1604 O O . LEU A 1 191 ? 3.353 10.938 2.574 1.00 96.31 191 LEU A O 1
ATOM 1608 N N . LYS A 1 192 ? 4.460 9.427 1.327 1.00 96.19 192 LYS A N 1
ATOM 1609 C CA . LYS A 1 192 ? 4.303 8.313 2.279 1.00 96.19 192 LYS A CA 1
ATOM 1610 C C . LYS A 1 192 ? 4.977 8.617 3.616 1.00 96.19 192 LYS A C 1
ATOM 1612 O O . LYS A 1 192 ? 4.352 8.472 4.668 1.00 96.19 192 LYS A O 1
ATOM 1617 N N . VAL A 1 193 ? 6.224 9.086 3.585 1.00 96.31 193 VAL A N 1
ATOM 1618 C CA . VAL A 1 193 ? 6.959 9.447 4.806 1.00 96.31 193 VAL A CA 1
ATOM 1619 C C . VAL A 1 193 ? 6.247 10.589 5.529 1.00 96.31 193 VAL A C 1
ATOM 1621 O O . VAL A 1 193 ? 5.898 10.435 6.701 1.00 96.31 193 VAL A O 1
ATOM 1624 N N . SER A 1 194 ? 5.937 11.682 4.829 1.00 96.88 194 SER A N 1
ATOM 1625 C CA . SER A 1 194 ? 5.240 12.840 5.396 1.00 96.88 194 SER A CA 1
ATOM 1626 C C . SER A 1 194 ? 3.892 12.463 6.008 1.00 96.88 194 SER A C 1
ATOM 1628 O O . SER A 1 194 ? 3.614 12.857 7.138 1.00 96.88 194 SER A O 1
ATOM 1630 N N . ALA A 1 195 ? 3.082 11.650 5.322 1.00 95.50 195 ALA A N 1
ATOM 1631 C CA . ALA A 1 195 ? 1.803 11.179 5.848 1.00 95.50 195 ALA A CA 1
ATOM 1632 C C . ALA A 1 195 ? 1.986 10.368 7.140 1.00 95.50 195 ALA A C 1
ATOM 1634 O O . ALA A 1 195 ? 1.270 10.600 8.114 1.00 95.50 195 ALA A O 1
ATOM 1635 N N . SER A 1 196 ? 2.960 9.452 7.186 1.00 95.25 196 SER A N 1
ATOM 1636 C CA . SER A 1 196 ? 3.206 8.636 8.384 1.00 95.25 196 SER A CA 1
ATOM 1637 C C . SER A 1 196 ? 3.671 9.460 9.589 1.00 95.25 196 SER A C 1
ATOM 1639 O O . SER A 1 196 ? 3.208 9.221 10.708 1.00 95.25 196 SER A O 1
ATOM 1641 N N . VAL A 1 197 ? 4.535 10.453 9.360 1.00 95.81 197 VAL A N 1
ATOM 1642 C CA . VAL A 1 197 ? 5.050 11.360 10.395 1.00 95.81 197 VAL A CA 1
ATOM 1643 C C . VAL A 1 197 ? 3.944 12.286 10.889 1.00 95.81 197 VAL A C 1
ATOM 1645 O O . VAL A 1 197 ? 3.764 12.422 12.097 1.00 95.81 197 VAL A O 1
ATOM 1648 N N . TRP A 1 198 ? 3.150 12.854 9.978 1.00 94.75 198 TRP A N 1
ATOM 1649 C CA . TRP A 1 198 ? 2.008 13.699 10.327 1.00 94.75 198 TRP A CA 1
ATOM 1650 C C . TRP A 1 198 ? 0.992 12.942 11.190 1.00 94.75 198 TRP A C 1
ATOM 1652 O O . TRP A 1 198 ? 0.634 13.393 12.277 1.00 94.75 198 TRP A O 1
ATOM 1662 N N . ASN A 1 199 ? 0.597 11.737 10.764 1.00 92.19 199 ASN A N 1
ATOM 1663 C CA . ASN A 1 199 ? -0.300 10.869 11.535 1.00 92.19 199 ASN A CA 1
ATOM 1664 C C . ASN A 1 199 ? 0.320 10.421 12.873 1.00 92.19 199 ASN A C 1
ATOM 1666 O O . ASN A 1 199 ? -0.404 10.078 13.810 1.00 92.19 199 ASN A O 1
ATOM 1670 N N . GLY A 1 200 ? 1.652 10.355 12.953 1.00 91.75 200 GLY A N 1
ATOM 1671 C CA . GLY A 1 200 ? 2.414 10.127 14.180 1.00 91.75 200 GLY A CA 1
ATOM 1672 C C . GLY A 1 200 ? 2.271 11.277 15.168 1.00 91.75 200 GLY A C 1
ATOM 1673 O O . GLY A 1 200 ? 1.885 11.052 16.315 1.00 91.75 200 GLY A O 1
ATOM 1674 N N . GLY A 1 201 ? 2.513 12.503 14.704 1.00 91.50 201 GLY A N 1
ATOM 1675 C CA . GLY A 1 201 ? 2.357 13.722 15.497 1.00 91.50 201 GLY A CA 1
ATOM 1676 C C . GLY A 1 201 ? 0.934 13.897 16.024 1.00 91.50 201 GLY A C 1
ATOM 1677 O O . GLY A 1 201 ? 0.747 14.075 17.225 1.00 91.50 201 GLY A O 1
ATOM 1678 N N . ASP A 1 202 ? -0.066 13.736 15.155 1.00 89.12 202 ASP A N 1
ATOM 1679 C CA . ASP A 1 202 ? -1.488 13.794 15.525 1.00 89.12 202 ASP A CA 1
ATOM 1680 C C . ASP A 1 202 ? -1.844 12.772 16.622 1.00 89.12 202 ASP A C 1
ATOM 1682 O O . ASP A 1 202 ? -2.469 13.088 17.637 1.00 89.12 202 ASP A O 1
ATOM 1686 N N . PHE A 1 203 ? -1.345 11.539 16.489 1.00 88.06 203 PHE A N 1
ATOM 1687 C CA . PHE A 1 203 ? -1.543 10.509 17.506 1.00 88.06 203 PHE A CA 1
ATOM 1688 C C . PHE A 1 203 ? -0.917 10.887 18.857 1.00 88.06 203 PHE A C 1
ATOM 1690 O O . PHE A 1 203 ? -1.527 10.652 19.906 1.00 88.06 203 PHE A O 1
ATOM 1697 N N . LEU A 1 204 ? 0.295 11.447 18.845 1.00 88.31 204 LEU A N 1
ATOM 1698 C CA . LEU A 1 204 ? 1.004 11.824 20.065 1.00 88.31 204 LEU A CA 1
ATOM 1699 C C . LEU A 1 204 ? 0.327 12.996 20.785 1.00 88.31 204 LEU A C 1
ATOM 1701 O O . LEU A 1 204 ? 0.226 12.967 22.011 1.00 88.31 204 LEU A O 1
ATOM 1705 N N . LEU A 1 205 ? -0.141 13.996 20.034 1.00 88.50 205 LEU A N 1
ATOM 1706 C CA . LEU A 1 205 ? -0.703 15.229 20.586 1.00 88.50 205 LEU A CA 1
ATOM 1707 C C . LEU A 1 205 ? -2.175 15.096 20.982 1.00 88.50 205 LEU A C 1
ATOM 1709 O O . LEU A 1 205 ? -2.577 15.630 22.012 1.00 88.50 205 LEU A O 1
ATOM 1713 N N . GLU A 1 206 ? -2.987 14.372 20.211 1.00 84.88 206 GLU A N 1
ATOM 1714 C CA . GLU A 1 206 ? -4.430 14.314 20.466 1.00 84.88 206 GLU A CA 1
ATOM 1715 C C . GLU A 1 206 ? -4.879 12.995 21.085 1.00 84.88 206 GLU A C 1
ATOM 1717 O O . GLU A 1 206 ? -5.708 12.966 22.001 1.00 84.88 206 GLU A O 1
ATOM 1722 N N . VAL A 1 207 ? -4.357 11.874 20.585 1.00 81.44 207 VAL A N 1
ATOM 1723 C CA . VAL A 1 207 ? -4.898 10.556 20.926 1.00 81.44 207 VAL A CA 1
ATOM 1724 C C . VAL A 1 207 ? -4.328 10.045 22.244 1.00 81.44 207 VAL A C 1
ATOM 1726 O O . VAL A 1 207 ? -5.099 9.562 23.078 1.00 81.44 207 VAL A O 1
ATOM 1729 N N . MET A 1 208 ? -3.015 10.154 22.468 1.00 82.56 208 MET A N 1
ATOM 1730 C CA . MET A 1 208 ? -2.410 9.675 23.717 1.00 82.56 208 MET A CA 1
ATOM 1731 C C . MET A 1 208 ? -2.950 10.394 24.964 1.00 82.56 208 MET A C 1
ATOM 1733 O O . MET A 1 208 ? -3.367 9.690 25.887 1.00 82.56 208 MET A O 1
ATOM 1737 N N . PRO A 1 209 ? -3.048 11.740 25.018 1.00 85.75 209 PRO A N 1
ATOM 1738 C CA . PRO A 1 209 ? -3.555 12.421 26.210 1.00 85.75 209 PRO A CA 1
ATOM 1739 C C . PRO A 1 209 ? -5.006 12.047 26.511 1.00 85.75 209 PRO A C 1
ATOM 1741 O O . PRO A 1 209 ? -5.352 11.743 27.652 1.00 85.75 209 PRO A O 1
ATOM 1744 N N . ARG A 1 210 ? -5.853 11.960 25.475 1.00 84.31 210 ARG A N 1
ATOM 1745 C CA . ARG A 1 210 ? -7.245 11.507 25.626 1.00 84.31 210 ARG A CA 1
ATOM 1746 C C . ARG A 1 210 ? -7.324 10.084 26.174 1.00 84.31 210 ARG A C 1
ATOM 1748 O O . ARG A 1 210 ? -8.171 9.809 27.018 1.00 84.31 210 ARG A O 1
ATOM 1755 N N . GLN A 1 211 ? -6.452 9.178 25.728 1.00 83.81 211 GLN A N 1
ATOM 1756 C CA . GLN A 1 211 ? -6.412 7.810 26.252 1.00 83.81 211 GLN A CA 1
ATOM 1757 C C . GLN A 1 211 ? -6.001 7.758 27.724 1.00 83.81 211 GLN A C 1
ATOM 1759 O O . GLN A 1 211 ? -6.561 6.950 28.462 1.00 83.81 211 GLN A O 1
ATOM 1764 N N . VAL A 1 212 ? -5.063 8.605 28.157 1.00 85.25 212 VAL A N 1
ATOM 1765 C CA . VAL A 1 212 ? -4.668 8.701 29.570 1.00 85.25 212 VAL A CA 1
ATOM 1766 C C . VAL A 1 212 ? -5.836 9.212 30.412 1.00 85.25 212 VAL A C 1
ATOM 1768 O O . VAL A 1 212 ? -6.217 8.547 31.369 1.00 85.25 212 VAL A O 1
ATOM 1771 N N . ILE A 1 213 ? -6.484 10.307 29.999 1.00 88.00 213 ILE A N 1
ATOM 1772 C CA . ILE A 1 213 ? -7.653 10.862 30.706 1.00 88.00 213 ILE A CA 1
ATOM 1773 C C . ILE A 1 213 ? -8.778 9.823 30.816 1.00 88.00 213 ILE A C 1
ATOM 1775 O O . ILE A 1 213 ? -9.367 9.655 31.880 1.00 88.00 213 ILE A O 1
ATOM 1779 N N . LEU A 1 214 ? -9.074 9.096 29.734 1.00 86.06 214 LEU A N 1
ATOM 1780 C CA . LEU A 1 214 ? -10.098 8.046 29.742 1.00 86.06 214 LEU A CA 1
ATOM 1781 C C . LEU A 1 214 ? -9.720 6.859 30.638 1.00 86.06 214 LEU A C 1
ATOM 1783 O O . LEU A 1 214 ? -10.595 6.292 31.289 1.00 86.06 214 LEU A O 1
ATOM 1787 N N . LYS A 1 215 ? -8.437 6.475 30.684 1.00 85.81 215 LYS A N 1
ATOM 1788 C CA . LYS A 1 215 ? -7.954 5.420 31.587 1.00 85.81 215 LYS A CA 1
ATOM 1789 C C . LYS A 1 215 ? -8.069 5.837 33.050 1.00 85.81 215 LYS A C 1
ATOM 1791 O O . LYS A 1 215 ? -8.519 5.024 33.851 1.00 85.81 215 LYS A O 1
ATOM 1796 N N . GLU A 1 216 ? -7.715 7.077 33.379 1.00 87.38 216 GLU A N 1
ATOM 1797 C CA . GLU A 1 216 ? -7.853 7.608 34.740 1.00 87.38 216 GLU A CA 1
ATOM 1798 C C . GLU A 1 216 ? -9.325 7.688 35.163 1.00 87.38 216 GLU A C 1
ATOM 1800 O O . GLU A 1 216 ? -9.670 7.177 36.224 1.00 87.38 216 GLU A O 1
ATOM 1805 N N . LYS A 1 217 ? -10.220 8.194 34.299 1.00 86.81 217 LYS A N 1
ATOM 1806 C CA . LYS A 1 217 ? -11.673 8.199 34.568 1.00 86.81 217 LYS A CA 1
ATOM 1807 C C . LYS A 1 217 ? -12.239 6.798 34.795 1.00 86.81 217 LYS A C 1
ATOM 1809 O O . LYS A 1 217 ? -12.973 6.564 35.746 1.00 86.81 217 LYS A O 1
ATOM 1814 N N . LYS A 1 218 ? -11.860 5.830 33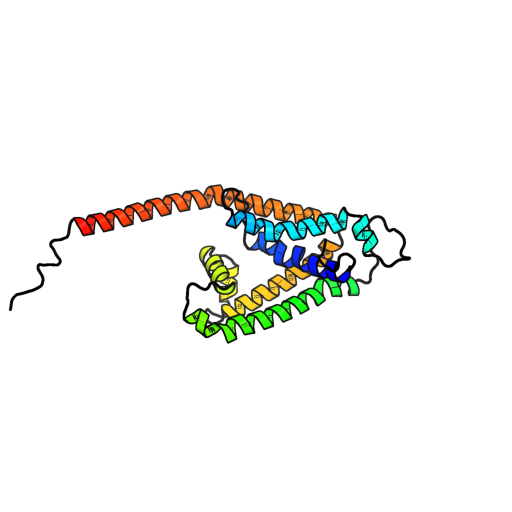.957 1.00 85.31 218 LYS A N 1
ATOM 1815 C CA . LYS A 1 218 ? -12.310 4.443 34.134 1.00 85.31 218 LYS A CA 1
ATOM 1816 C C . LYS A 1 218 ? -11.785 3.841 35.443 1.00 85.31 218 LYS A C 1
ATOM 1818 O O . LYS A 1 218 ? -12.476 3.050 36.083 1.00 85.31 218 LYS A O 1
ATOM 1823 N N . LYS A 1 219 ? -10.559 4.193 35.843 1.00 85.69 219 LYS A N 1
ATOM 1824 C CA . LYS A 1 219 ? -9.951 3.745 37.101 1.00 85.69 219 LYS A CA 1
ATOM 1825 C C . LYS A 1 219 ? -10.644 4.359 38.320 1.00 85.69 219 LYS A C 1
ATOM 1827 O O . LYS A 1 219 ? -10.822 3.632 39.292 1.00 85.69 219 LYS A O 1
ATOM 1832 N N . SER A 1 220 ? -11.047 5.633 38.275 1.00 80.62 220 SER A N 1
ATOM 1833 C CA . SER A 1 220 ? -11.845 6.247 39.346 1.00 80.62 220 SER A CA 1
ATOM 1834 C C . SER A 1 220 ? -13.233 5.614 39.441 1.00 80.62 220 SER A C 1
ATOM 1836 O O . SER A 1 220 ? -13.589 5.147 40.510 1.00 80.62 220 SER A O 1
ATOM 1838 N N . GLU A 1 221 ? -13.942 5.441 38.321 1.00 82.75 221 GLU A N 1
ATOM 1839 C CA . GLU A 1 221 ? -15.261 4.779 38.306 1.00 82.75 221 GLU A CA 1
ATOM 1840 C C . GLU A 1 221 ? -15.200 3.345 38.858 1.00 82.75 221 GLU A C 1
ATOM 1842 O O . GLU A 1 221 ? -16.070 2.917 39.608 1.00 82.75 221 GLU A O 1
ATOM 1847 N N . THR A 1 222 ? -14.147 2.590 38.523 1.00 79.19 222 THR A N 1
ATOM 1848 C CA . THR A 1 222 ? -13.967 1.226 39.051 1.00 79.19 222 THR A CA 1
ATOM 1849 C C . THR A 1 222 ? -13.695 1.237 40.561 1.00 79.19 222 THR A C 1
ATOM 1851 O O . THR A 1 222 ? -14.151 0.338 41.266 1.00 79.19 222 THR A O 1
ATOM 1854 N N . ARG A 1 223 ? -12.963 2.240 41.069 1.00 75.88 223 ARG A N 1
ATOM 1855 C CA . ARG A 1 223 ? -12.717 2.419 42.510 1.00 75.88 223 ARG A CA 1
ATOM 1856 C C . ARG A 1 223 ? -13.997 2.784 43.252 1.00 75.88 223 ARG A C 1
ATOM 1858 O O . ARG A 1 223 ? -14.303 2.093 44.211 1.00 75.88 223 ARG A O 1
ATOM 1865 N N . ASP A 1 224 ? -14.775 3.739 42.746 1.00 76.56 224 ASP A N 1
ATOM 1866 C CA . ASP A 1 224 ? -16.052 4.145 43.347 1.00 76.56 224 ASP A CA 1
ATOM 1867 C C . ASP A 1 224 ? -17.030 2.960 43.439 1.00 76.56 224 ASP A C 1
ATOM 1869 O O . ASP A 1 224 ? -17.654 2.744 44.474 1.00 76.56 224 ASP A O 1
ATOM 1873 N N . VAL A 1 225 ? -17.118 2.125 42.393 1.00 74.38 225 VAL A N 1
ATOM 1874 C CA . VAL A 1 225 ? -17.948 0.902 42.410 1.00 74.38 225 VAL A CA 1
ATOM 1875 C C . VAL A 1 225 ? -17.442 -0.118 43.436 1.00 74.38 225 VAL A C 1
ATOM 1877 O O . VAL A 1 225 ? -18.242 -0.758 44.117 1.00 74.38 225 VAL A O 1
ATOM 1880 N N . THR A 1 226 ? -16.121 -0.269 43.564 1.00 67.75 226 THR A N 1
ATOM 1881 C CA . THR A 1 226 ? -15.516 -1.205 44.526 1.00 67.75 226 THR A CA 1
ATOM 1882 C C . THR A 1 226 ? -15.721 -0.722 45.964 1.00 67.75 2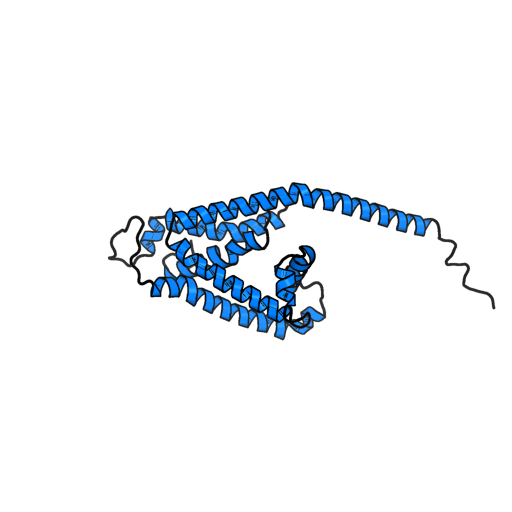26 THR A C 1
ATOM 1884 O O . THR A 1 226 ? -16.049 -1.525 46.831 1.00 67.75 226 THR A O 1
ATOM 1887 N N . GLU A 1 227 ? -15.578 0.581 46.221 1.00 69.94 227 GLU A N 1
ATOM 1888 C CA . GLU A 1 227 ? -15.799 1.199 47.535 1.00 69.94 227 GLU A CA 1
ATOM 1889 C C . GLU A 1 227 ? -17.281 1.145 47.935 1.00 69.94 227 GLU A C 1
ATOM 1891 O O . GLU A 1 227 ? -17.591 0.723 49.047 1.00 69.94 227 GLU A O 1
ATOM 1896 N N . GLN A 1 228 ? -18.210 1.410 47.008 1.00 57.94 228 GLN A N 1
ATOM 1897 C CA . GLN A 1 228 ? -19.651 1.245 47.249 1.00 57.94 228 GLN A CA 1
ATOM 1898 C C . GLN A 1 228 ? -20.058 -0.210 47.532 1.00 57.94 228 GLN A C 1
ATOM 1900 O O . GLN A 1 228 ? -20.956 -0.451 48.340 1.00 57.94 228 GLN A O 1
ATOM 1905 N N . GLN A 1 229 ? -19.405 -1.193 46.901 1.00 57.25 229 GLN A N 1
ATOM 1906 C CA . GLN A 1 229 ? -19.610 -2.612 47.220 1.00 57.25 229 GLN A CA 1
ATOM 1907 C C . GLN A 1 229 ? -19.020 -3.000 48.583 1.00 57.25 229 GLN A C 1
ATOM 1909 O O . GLN A 1 229 ? -19.558 -3.885 49.245 1.00 57.25 229 GLN A O 1
ATOM 1914 N N . HIS A 1 230 ? -17.948 -2.337 49.023 1.00 56.44 230 HIS A N 1
ATOM 1915 C CA . HIS A 1 230 ? -17.316 -2.590 50.319 1.00 56.44 230 HIS A CA 1
ATOM 1916 C C . HIS A 1 230 ? -18.044 -1.903 51.491 1.00 56.44 230 HIS A C 1
ATOM 1918 O O . HIS A 1 230 ? -18.015 -2.428 52.604 1.00 56.44 230 HIS A O 1
ATOM 1924 N N . GLU A 1 231 ? -18.716 -0.768 51.257 1.00 55.56 231 GLU A N 1
ATOM 1925 C CA . GLU A 1 231 ? -19.529 -0.056 52.262 1.00 55.56 231 GLU A CA 1
ATOM 1926 C C . GLU A 1 231 ? -20.946 -0.632 52.447 1.00 55.56 231 GLU A C 1
ATOM 1928 O O . GLU A 1 231 ? -21.538 -0.449 53.511 1.00 55.56 231 GLU A O 1
ATOM 1933 N N . ASN A 1 232 ? -21.469 -1.415 51.491 1.00 52.84 232 ASN A N 1
ATOM 1934 C CA . ASN A 1 232 ? -22.775 -2.088 51.597 1.00 52.84 232 ASN A CA 1
ATOM 1935 C C . ASN A 1 232 ? -22.730 -3.633 51.766 1.00 52.84 232 ASN A C 1
ATOM 1937 O O . ASN A 1 232 ? -23.446 -4.336 51.049 1.00 52.84 232 ASN A O 1
ATOM 1941 N N . PRO A 1 233 ? -22.013 -4.232 52.746 1.00 49.69 233 PRO A N 1
ATOM 1942 C CA . PRO A 1 233 ? -22.132 -5.675 53.002 1.00 49.69 233 PRO A CA 1
ATOM 1943 C C . PRO A 1 233 ? -23.483 -6.078 53.629 1.00 49.69 233 PRO A C 1
ATOM 1945 O O . PRO A 1 233 ? -23.806 -7.261 53.705 1.00 49.69 233 PRO A O 1
ATOM 1948 N N . LEU A 1 234 ? -24.265 -5.115 54.136 1.00 48.62 234 LEU A N 1
ATOM 1949 C CA . LEU A 1 234 ? -25.397 -5.369 55.040 1.00 48.62 234 LEU A CA 1
ATOM 1950 C C . LEU A 1 234 ? -26.776 -5.466 54.364 1.00 48.62 234 LEU A C 1
ATOM 1952 O O . LEU A 1 234 ? -27.739 -5.829 55.038 1.00 48.62 234 LEU A O 1
ATOM 1956 N N . GLN A 1 235 ? -26.907 -5.194 53.059 1.00 47.12 235 GLN A N 1
ATOM 1957 C CA . GLN A 1 235 ? -28.212 -5.289 52.382 1.00 47.12 235 GLN A CA 1
ATOM 1958 C C . GLN A 1 235 ? -28.528 -6.671 51.788 1.00 47.12 235 GLN A C 1
ATOM 1960 O O . GLN A 1 235 ? -29.702 -6.975 51.590 1.00 47.12 235 GLN A O 1
ATOM 1965 N N . GLU A 1 236 ? -27.542 -7.547 51.570 1.00 45.53 236 GLU A N 1
ATOM 1966 C CA . GLU A 1 236 ? -27.797 -8.845 50.918 1.00 45.53 236 GLU A CA 1
ATOM 1967 C C . GLU A 1 236 ? -28.290 -9.942 51.886 1.00 45.53 236 GLU A C 1
ATOM 1969 O O . GLU A 1 236 ? -28.921 -10.909 51.460 1.00 45.53 236 GLU A O 1
ATOM 1974 N N . ASN A 1 237 ? -28.105 -9.772 53.202 1.00 43.50 237 ASN A N 1
ATOM 1975 C CA . ASN A 1 237 ? -28.518 -10.771 54.201 1.00 43.50 237 ASN A CA 1
ATOM 1976 C C . ASN A 1 237 ? -29.866 -10.484 54.893 1.00 43.50 237 ASN A C 1
ATOM 1978 O O . ASN A 1 237 ? -30.313 -11.298 55.695 1.00 43.50 237 ASN A O 1
ATOM 1982 N N . SER A 1 238 ? -30.535 -9.365 54.586 1.00 44.03 238 SER A N 1
ATOM 1983 C CA . SER A 1 238 ? -31.814 -8.984 55.223 1.00 44.03 238 SER A CA 1
ATOM 1984 C C . SER A 1 238 ? -33.061 -9.483 54.469 1.00 44.03 238 SER A C 1
ATOM 1986 O O . SER A 1 238 ? -34.177 -9.376 54.964 1.00 44.03 238 SER A O 1
ATOM 1988 N N . MET A 1 239 ? -32.903 -10.060 53.269 1.00 47.56 239 MET A N 1
ATOM 1989 C CA . MET A 1 239 ? -34.043 -10.457 52.423 1.00 47.56 239 MET A CA 1
ATOM 1990 C C . MET A 1 239 ? -34.325 -11.968 52.389 1.00 47.56 239 MET A C 1
ATOM 1992 O O . MET A 1 239 ? -35.119 -12.428 51.569 1.00 47.56 239 MET A O 1
ATOM 1996 N N . LYS A 1 240 ? -33.707 -12.759 53.277 1.00 48.81 240 LYS A N 1
ATOM 1997 C CA . LYS A 1 240 ? -34.048 -14.178 53.458 1.00 48.81 240 LYS A CA 1
ATOM 1998 C C . LYS A 1 240 ? -34.621 -14.390 54.861 1.00 48.81 240 LYS A C 1
ATOM 2000 O O . LYS A 1 240 ? -33.915 -14.210 55.847 1.00 48.81 240 LYS A O 1
ATOM 2005 N N . THR A 1 241 ? -35.880 -14.844 54.897 1.00 40.16 241 THR A N 1
ATOM 2006 C CA . THR A 1 241 ? -36.769 -15.163 56.047 1.00 40.16 241 THR A CA 1
ATOM 2007 C C . THR A 1 241 ? -37.358 -13.952 56.797 1.00 40.16 241 THR A C 1
ATOM 2009 O O . THR A 1 241 ? -36.607 -13.026 57.085 1.00 40.16 241 THR A O 1
ATOM 2012 N N . PRO A 1 242 ? -38.677 -13.924 57.128 1.00 43.81 242 PRO A N 1
ATOM 2013 C CA . PRO A 1 242 ? -39.477 -15.074 57.578 1.00 43.81 242 PRO A CA 1
ATOM 2014 C C . PRO A 1 242 ? -40.888 -15.237 56.959 1.00 43.81 242 PRO A C 1
ATOM 2016 O O . PRO A 1 242 ? -41.659 -14.284 56.898 1.00 43.81 242 PRO A O 1
ATOM 2019 N N . GLN A 1 243 ? -41.227 -16.476 56.588 1.00 36.59 243 GLN A N 1
ATOM 2020 C CA . GLN A 1 243 ? -42.371 -17.304 57.033 1.00 36.59 243 GLN A CA 1
ATOM 2021 C C . GLN A 1 243 ? -42.604 -18.440 56.035 1.00 36.59 243 GLN A C 1
ATOM 2023 O O . GLN A 1 243 ? -42.680 -18.158 54.821 1.00 36.59 243 GLN A O 1
#

Secondary structure (DSSP, 8-state):
--TT-TT-HHHHHHHHHHIIIIIHHHHHHTT----TT-HHHHHHHHHHHHHHHHHHHHHHH-HHHHHTTSPTTS----S------HHHHHIIIIIHHHHHHHHHHHHHIIIIIIITHHHHHH-TT---HHHHHHHHHHHHT-HHHHHHTTT-GGGHHHHHHHHHHHHHHHHHHHHHHHHH-HHHHHHHHHHHHHHHHHHHHHIIIIIHHHHHHHHHHHHHHHHHHHHHHHH-TTSSSSSS---

InterPro domains:
  IPR021261 Glycerophosphocholine acyltransferase 1 [PF10998] (2-44)
  IPR021261 Glycerophosphocholine acyltransferase 1 [PTHR31201] (1-235)

=== Feature glossary ===
Legend for the data blocks above and below:

— What the protein is —

Sequence gives the chain of amino acids in standard one-letter code (A=alanine, C=cysteine, …, Y=tyrosine), read N→C. It is the only feature that is directly encoded by the gene; all structural features are derived from the folded form of this sequence.

The annotation block draws on four external resources. InterPro: which protein families and domains the sequence belongs to. GO: standardized terms for what the protein does, what process it participates in, and where in the cell it acts. CATH: which structural fold it has in the CATH hierarchy. Organ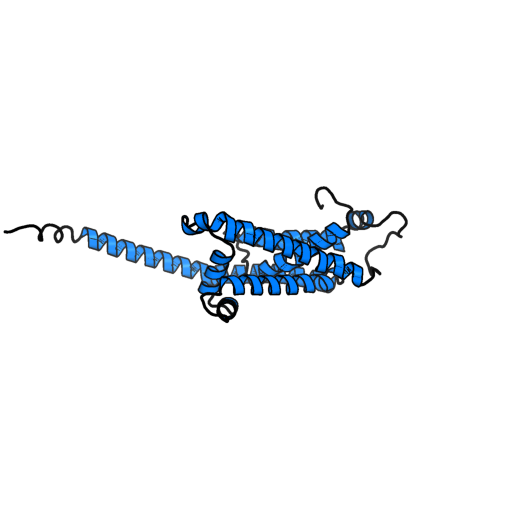ism: the species of origin.

— Where its atoms are —

Atomic coordinates in PDBx/mmCIF format — the same representation the Protein Data Bank distributes. Each line of the _atom_site loop places one backbone atom in Cartesian space (units: ångströms, origin: arbitrary).

Six rendered views show the 3D structure from the faces of a cube — i.e. along ±x, ±y, ±z. Rendering representation is drawn randomly per protein from cartoon (secondary-structure ribbons), sticks (backbone bonds), or molecular surface; coloring is either N→C rainbow (blue at the N-terminus through red at the C-terminus) or one color per chain.

— Local backbone conformation —

DSSP 8-state secondary structure assigns each residue one of H (α-helix), G (3₁₀-helix), I (π-helix), E (extended β-strand), B (isolated β-bridge), T (hydrogen-bonded turn), S (bend), or '-' (coil). The assignment is computed from backbone hydrogen-bond geometry via the Kabsch–Sander algorithm.

P-SEA three-state annotation labels each residue as helix, strand, or coil based purely on the geometry of the Cα trace. It serves as a fallback when the full backbon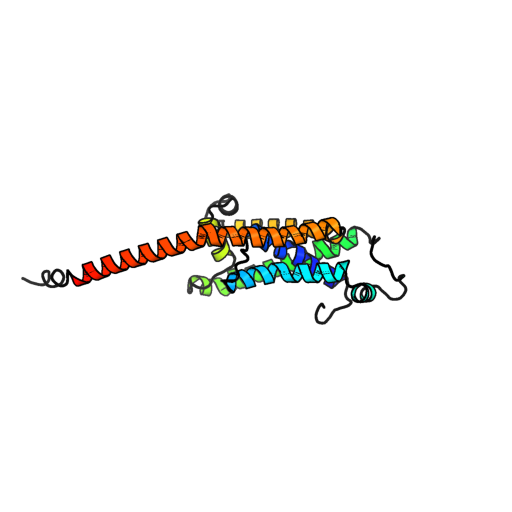e (and thus DSSP) is unavailable.

φ (phi) and ψ (psi) are the two rotatable backbone dihedrals per residue: φ is the C(i-1)–N–Cα–C torsion, ψ is the N–Cα–C–N(i+1) torsion, both in degrees on (−180°, 180°]. α-helical residues cluster near (−60°, −45°); β-strand residues near (−120°, +130°). A Ramachandran plot is simply a scatter of (φ, ψ) for every residue.

— Global shape and packing —

Radius of gyration (Rg) is the root-mean-square distance of Cα atoms from their centroid — a single number for overall size and compactness. A globular domain of N residues has Rg ≈ 2.2·N^0.38 Å; an extended or disordered chain has a much larger Rg. The Cα contact count is the number of residue pairs whose Cα atoms are within 8 Å and are more than four positions apart in sequence — a standard proxy for tertiary packing density. The bounding box is the smallest axis-aligned box enclosing all Cα atoms.

Accessible surface area quantifies burial. A residue with SASA near zero is packed into the hydrophobic core; one with SASA >100 Å² sits on the surface. Computed here via the Shrake–Rupley numerical algorithm with a 1.4 Å probe.

The contact map is a binary N×N matrix image: pixel (i, j) is dark where Cα_i and Cα_j are within 8 Å and |i−j|>4. Because the |i−j|>4 filter removes local helical contacts, off-diagonal stripes parallel to the main diagonal indicate parallel β-sheets; stripes perpendicular to it indicate antiparallel β-sheets. The Ramachandran plot scatters every residue's (φ, ψ) pair against the sterically allowed regions. The PAE heatmap renders the predicted-aligned-error matrix.

— Structural neighborhood —

A 3Di character summarizes, for each residue, the relative orientation of the Cα frame of its nearest spatial neighbor. Because it encodes fold topology rather than chemistry, 3Di alignments detect remote structural similarity that sequence alignment misses.

Structural nearest neighbors (via Foldseek easy-search vs the PDB). Reported per hit: target PDB id, E-value, and alignment TM-score. A TM-score above ~0.5 is the conventional threshold for 'same fold'.

— Confidence and disorder —

For AlphaFold models, the B-factor field carries pLDDT — the model's own estimate of local accuracy on a 0–100 scale. Regions with pLDDT<50 should be treated as essentially unmodeled; they often correspond to intrinsically disordered segments.

B-factor (Debye–Waller factor) reflects atomic displacement in the crystal lattice. It is an experimental observable (units Å²), not a prediction; low values mean the atom is pinned down, high values mean it moves or is heterogeneous across the crystal.

Predicted Aligned Error (PAE) is an AlphaFold confidence matrix: entry (i, j) is the expected error in the position of residue j, in ångströms, when the prediction is superimposed on the true structure at residue i. Low PAE within a block of residues means that block is internally rigid and well-predicted; high PAE between two blocks means their relative placement is uncertain even if each block individually is confident.